Protein AF-A0A2G9PN62-F1 (afdb_monomer_lite)

Radius of gyration: 31.82 Å; chains: 1; bounding box: 99×63×62 Å

Structure (mmCIF, N/CA/C/O backbone):
data_AF-A0A2G9PN62-F1
#
_entry.id   AF-A0A2G9PN62-F1
#
loop_
_atom_site.group_PDB
_atom_site.id
_atom_site.type_symbol
_atom_site.label_atom_id
_atom_site.label_alt_id
_atom_site.label_comp_id
_atom_site.label_asym_id
_atom_site.label_entity_id
_atom_site.label_seq_id
_atom_site.pdbx_PDB_ins_code
_atom_site.Cartn_x
_atom_site.Cartn_y
_atom_site.Cartn_z
_atom_site.occupancy
_atom_site.B_iso_or_equiv
_atom_site.auth_seq_id
_atom_site.auth_comp_id
_atom_site.auth_asym_id
_atom_site.auth_atom_id
_atom_site.pdbx_PDB_model_num
ATOM 1 N N . MET A 1 1 ? -19.407 22.569 36.561 1.00 44.38 1 MET A N 1
ATOM 2 C CA . MET A 1 1 ? -20.788 22.547 36.041 1.00 44.38 1 MET A CA 1
ATOM 3 C C . MET A 1 1 ? -20.825 23.359 34.758 1.00 44.38 1 MET A C 1
ATOM 5 O O . MET A 1 1 ? -20.883 24.566 34.874 1.00 44.38 1 MET A O 1
ATOM 9 N N . TYR A 1 2 ? -20.682 22.695 33.607 1.00 38.75 2 TYR A N 1
ATOM 10 C CA . TYR A 1 2 ? -21.089 23.075 32.236 1.00 38.75 2 TYR A CA 1
ATOM 11 C C . TYR A 1 2 ? -20.890 21.770 31.423 1.00 38.75 2 TYR A C 1
ATOM 13 O O . TYR A 1 2 ? -19.760 21.292 31.357 1.00 38.75 2 TYR A O 1
ATOM 21 N N . ALA A 1 3 ? -21.958 20.968 31.276 1.00 41.69 3 ALA A N 1
ATOM 22 C CA . ALA A 1 3 ? -22.727 20.756 30.032 1.00 41.69 3 ALA A CA 1
ATOM 23 C C . ALA A 1 3 ? -21.859 20.067 28.954 1.00 41.69 3 ALA A C 1
ATOM 25 O O . ALA A 1 3 ? -21.012 20.715 28.354 1.00 41.69 3 ALA A O 1
ATOM 26 N N . GLU A 1 4 ? -21.798 18.730 28.878 1.00 49.34 4 GLU A N 1
ATOM 27 C CA . GLU A 1 4 ? -22.772 17.831 28.214 1.00 49.34 4 GLU A CA 1
ATOM 28 C C . GLU A 1 4 ? -23.298 18.386 26.882 1.00 49.34 4 GLU A C 1
ATOM 30 O O . GLU A 1 4 ? -24.322 19.055 26.848 1.00 49.34 4 GLU A O 1
ATOM 35 N N . GLU A 1 5 ? -22.606 18.063 25.787 1.00 53.72 5 GLU A N 1
ATOM 36 C CA . GLU A 1 5 ? -23.203 17.989 24.451 1.00 53.72 5 GLU A CA 1
ATOM 37 C C . GLU A 1 5 ? -22.633 16.765 23.724 1.00 53.72 5 GLU A C 1
ATOM 39 O O . GLU A 1 5 ? -21.500 16.742 23.239 1.00 53.72 5 GLU A O 1
ATOM 44 N N . GLU A 1 6 ? -23.440 15.706 23.717 1.00 52.03 6 GLU A N 1
ATOM 45 C CA . GLU A 1 6 ? -23.301 14.558 22.836 1.00 52.03 6 GLU A CA 1
ATOM 46 C C . GLU A 1 6 ? -23.738 14.954 21.420 1.00 52.03 6 GLU A C 1
ATOM 48 O O . GLU A 1 6 ? -24.874 15.370 21.207 1.00 52.03 6 GLU A O 1
ATOM 53 N N . ALA A 1 7 ? -22.880 14.741 20.423 1.00 49.06 7 ALA A N 1
ATOM 54 C CA . ALA A 1 7 ? -23.297 14.689 19.025 1.00 49.06 7 ALA A CA 1
ATOM 55 C C . ALA A 1 7 ? -22.873 13.341 18.435 1.00 49.06 7 ALA A C 1
ATOM 57 O O . ALA A 1 7 ? -21.783 13.172 17.888 1.00 49.06 7 ALA A O 1
ATOM 58 N N . ARG A 1 8 ? -23.759 12.351 18.584 1.00 42.72 8 ARG A N 1
ATOM 59 C CA . ARG A 1 8 ? -23.702 11.067 17.880 1.00 42.72 8 ARG A CA 1
ATOM 60 C C . ARG A 1 8 ? -24.052 11.288 16.407 1.00 42.72 8 ARG A C 1
ATOM 62 O O . ARG A 1 8 ? -25.223 11.390 16.057 1.00 42.72 8 ARG A O 1
ATOM 69 N N . ALA A 1 9 ? -23.048 11.317 15.537 1.00 42.69 9 ALA A N 1
ATOM 70 C CA . ALA A 1 9 ? -23.251 11.183 14.098 1.00 42.69 9 ALA A CA 1
ATOM 71 C C . ALA A 1 9 ? -23.328 9.690 13.737 1.00 42.69 9 ALA A C 1
ATOM 73 O O . ALA A 1 9 ? -22.316 9.023 13.531 1.00 42.69 9 ALA A O 1
ATOM 74 N N . VAL A 1 10 ? -24.548 9.155 13.697 1.00 43.94 10 VAL A N 1
ATOM 75 C CA . VAL A 1 10 ? -24.845 7.839 13.118 1.00 43.94 10 VAL A CA 1
ATOM 76 C C . VAL A 1 10 ? -24.900 8.010 11.598 1.00 43.94 10 VAL A C 1
ATOM 78 O O . VAL A 1 10 ? -25.903 8.457 11.050 1.00 43.94 10 VAL A O 1
ATOM 81 N N . LEU A 1 11 ? -23.804 7.687 10.913 1.00 49.50 11 LEU A N 1
ATOM 82 C CA . LEU A 1 11 ? -23.768 7.569 9.454 1.00 49.50 11 LEU A CA 1
ATOM 83 C C . LEU A 1 11 ? -24.235 6.162 9.061 1.00 49.50 11 LEU A C 1
ATOM 85 O O . LEU A 1 11 ? -23.457 5.211 9.036 1.00 49.50 11 LEU A O 1
ATOM 89 N N . LEU A 1 12 ? -25.532 6.035 8.778 1.00 43.78 12 LEU A N 1
ATOM 90 C CA . LEU A 1 12 ? -26.097 4.900 8.050 1.00 43.78 12 LEU A CA 1
ATOM 91 C C . LEU A 1 12 ? -25.776 5.079 6.562 1.00 43.78 12 LEU A C 1
ATOM 93 O O . LEU A 1 12 ? -26.448 5.833 5.863 1.00 43.78 12 LEU A O 1
ATOM 97 N N . PHE A 1 13 ? -24.750 4.387 6.070 1.00 45.25 13 PHE A N 1
ATOM 98 C CA . PHE A 1 13 ? -24.581 4.171 4.635 1.00 45.25 13 PHE A CA 1
ATOM 99 C C . PHE A 1 13 ? -25.466 2.994 4.211 1.00 45.25 13 PHE A C 1
ATOM 101 O O . PHE A 1 13 ? -25.084 1.835 4.346 1.00 45.25 13 PHE A O 1
ATOM 108 N N . ASN A 1 14 ? -26.662 3.308 3.712 1.00 42.69 14 ASN A N 1
ATOM 109 C CA . ASN A 1 14 ? -27.434 2.403 2.865 1.00 42.69 14 ASN A CA 1
ATOM 110 C C . ASN A 1 14 ? -26.798 2.431 1.471 1.00 42.69 14 ASN A C 1
ATOM 112 O O . ASN A 1 14 ? -27.015 3.379 0.720 1.00 42.69 14 ASN A O 1
ATOM 116 N N . ILE A 1 15 ? -26.004 1.415 1.137 1.00 48.31 15 ILE A N 1
ATOM 117 C CA . ILE A 1 15 ? -25.631 1.138 -0.253 1.00 48.31 15 ILE A CA 1
ATOM 118 C C . ILE A 1 15 ? -26.582 0.044 -0.718 1.00 48.31 15 ILE A C 1
ATOM 120 O O . ILE A 1 15 ? -26.385 -1.133 -0.432 1.00 48.31 15 ILE A O 1
ATOM 124 N N . ASN A 1 16 ? -27.660 0.473 -1.362 1.00 52.53 16 ASN A N 1
ATOM 125 C CA . ASN A 1 16 ? -28.571 -0.387 -2.091 1.00 52.53 16 ASN A CA 1
ATOM 126 C C . ASN A 1 16 ? -28.517 0.070 -3.546 1.00 52.53 16 ASN A C 1
ATOM 128 O O . ASN A 1 16 ? -29.249 0.978 -3.914 1.00 52.53 16 ASN A O 1
ATOM 132 N N . ASP A 1 17 ? -27.629 -0.532 -4.332 1.00 44.34 17 ASP A N 1
ATOM 133 C CA . AS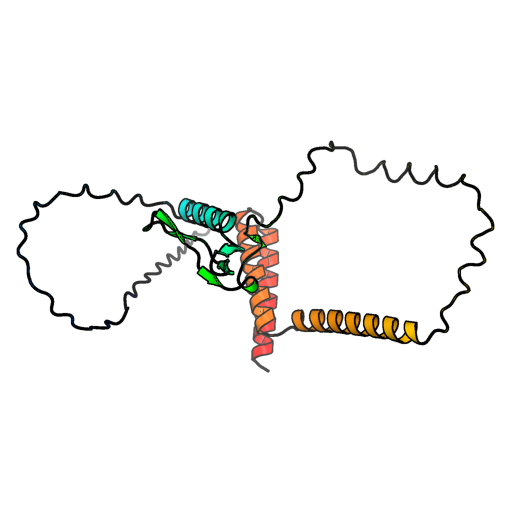P A 1 17 ? -27.623 -0.398 -5.788 1.00 44.34 17 ASP A CA 1
ATOM 134 C C . ASP A 1 17 ? -27.414 -1.784 -6.407 1.00 44.34 17 ASP A C 1
ATOM 136 O O . ASP A 1 17 ? -26.347 -2.152 -6.890 1.00 44.34 17 ASP A O 1
ATOM 140 N N . ASN A 1 18 ? -28.495 -2.565 -6.364 1.00 50.72 18 ASN A N 1
ATOM 141 C CA . ASN A 1 18 ? -28.762 -3.616 -7.336 1.00 50.72 18 ASN A CA 1
ATOM 142 C C . ASN A 1 18 ? -29.153 -2.934 -8.655 1.00 50.72 18 ASN A C 1
ATOM 144 O O . ASN A 1 18 ? -30.297 -2.521 -8.834 1.00 50.72 18 ASN A O 1
ATOM 148 N N . SER A 1 19 ? -28.212 -2.812 -9.586 1.00 48.94 19 SER A N 1
ATOM 149 C CA . SER A 1 19 ? -28.532 -2.602 -11.001 1.00 48.94 19 SER A CA 1
ATOM 150 C C . SER A 1 19 ? -27.484 -3.288 -11.875 1.00 48.94 19 SER A C 1
ATOM 152 O O . SER A 1 19 ? -26.519 -2.691 -12.339 1.00 48.94 19 SER A O 1
ATOM 154 N N . SER A 1 20 ? -27.674 -4.593 -12.075 1.00 44.56 20 SER A N 1
ATOM 155 C CA . SER A 1 20 ? -27.060 -5.313 -13.189 1.00 44.56 20 SER A CA 1
ATOM 156 C C . SER A 1 20 ? -28.074 -5.311 -14.340 1.00 44.56 20 SER A C 1
ATOM 158 O O . SER A 1 20 ? -29.217 -5.715 -14.111 1.00 44.56 20 SER A O 1
ATOM 160 N N . PRO A 1 21 ? -27.726 -4.787 -15.528 1.00 56.72 21 PRO A N 1
ATOM 161 C CA . PRO A 1 21 ? -28.632 -4.772 -16.664 1.00 56.72 21 PRO A CA 1
ATOM 162 C C . PRO A 1 21 ? -28.778 -6.177 -17.254 1.00 56.72 21 PRO A C 1
ATOM 164 O O . PRO A 1 21 ? -27.807 -6.911 -17.423 1.00 56.72 21 PRO A O 1
ATOM 167 N N . GLU A 1 22 ? -30.030 -6.513 -17.540 1.00 52.16 22 GLU A N 1
ATOM 168 C CA . GLU A 1 22 ? -30.481 -7.711 -18.231 1.00 52.16 22 GLU A CA 1
ATOM 169 C C . GLU A 1 22 ? -29.870 -7.791 -19.637 1.00 52.16 22 GLU A C 1
ATOM 171 O O . GLU A 1 22 ? -30.134 -6.925 -20.468 1.00 52.16 22 GLU A O 1
ATOM 176 N N . ASP A 1 23 ? -29.137 -8.868 -19.924 1.00 48.97 23 ASP A N 1
ATOM 177 C CA . ASP A 1 23 ? -29.005 -9.383 -21.287 1.00 48.97 23 ASP A CA 1
ATOM 178 C C . ASP A 1 23 ? -29.891 -10.626 -21.402 1.00 48.97 23 ASP A C 1
ATOM 180 O O . ASP A 1 23 ? -29.704 -11.647 -20.735 1.00 48.97 23 ASP A O 1
ATOM 184 N N . THR A 1 24 ? -30.926 -10.475 -22.222 1.00 51.53 24 THR A N 1
ATOM 185 C CA . THR A 1 24 ? -31.937 -11.476 -22.542 1.00 51.53 24 THR A CA 1
ATOM 186 C C . THR A 1 24 ? -31.581 -12.121 -23.870 1.00 51.53 24 THR A C 1
ATOM 188 O O . THR A 1 24 ? -31.817 -11.524 -24.909 1.00 51.53 24 THR A O 1
ATOM 191 N N . ASP A 1 25 ? -31.111 -13.369 -23.845 1.00 54.09 25 ASP A N 1
ATOM 192 C CA . ASP A 1 25 ? -31.045 -14.217 -25.039 1.00 54.09 25 ASP A CA 1
ATOM 193 C C . ASP A 1 25 ? -31.679 -15.589 -24.767 1.00 54.09 25 ASP A C 1
ATOM 195 O O . ASP A 1 25 ? -31.064 -16.560 -24.337 1.00 54.09 25 ASP A O 1
ATOM 199 N N . ASN A 1 26 ? -32.993 -15.599 -24.978 1.00 54.25 26 ASN A N 1
ATOM 200 C CA . ASN A 1 26 ? -33.774 -16.591 -25.713 1.00 54.25 26 ASN A CA 1
ATOM 201 C C . ASN A 1 26 ? -33.108 -17.963 -25.999 1.00 54.25 26 ASN A C 1
ATOM 203 O O . ASN A 1 26 ? -32.352 -18.118 -26.957 1.00 54.25 26 ASN A O 1
ATOM 207 N N . ALA A 1 27 ? -33.519 -19.000 -25.262 1.00 43.78 27 ALA A N 1
ATOM 208 C CA . ALA A 1 27 ? -33.372 -20.392 -25.686 1.00 43.78 27 ALA A CA 1
ATOM 209 C C . ALA A 1 27 ? -34.629 -21.199 -25.325 1.00 43.78 27 ALA A C 1
ATOM 211 O O . ALA A 1 27 ? -34.844 -21.616 -24.189 1.00 43.78 27 ALA A O 1
ATOM 212 N N . THR A 1 28 ? -35.471 -21.409 -26.335 1.00 53.59 28 THR A N 1
ATOM 213 C CA . THR A 1 28 ? -36.518 -22.434 -26.393 1.00 53.59 28 THR A CA 1
ATOM 214 C C . THR A 1 28 ? -35.941 -23.820 -26.092 1.00 53.59 28 THR A C 1
ATOM 216 O O . THR A 1 28 ? -35.087 -24.299 -26.835 1.00 53.59 28 THR A O 1
ATOM 219 N N . GLY A 1 29 ? -36.448 -24.477 -25.047 1.00 41.75 29 GLY A N 1
ATOM 220 C CA . GLY A 1 29 ? -36.138 -25.864 -24.702 1.00 41.75 29 GLY A CA 1
ATOM 221 C C . GLY A 1 29 ? -37.325 -26.525 -24.001 1.00 41.75 29 GLY A C 1
ATOM 222 O O . GLY A 1 29 ? -37.913 -25.953 -23.090 1.00 41.75 29 GLY A O 1
ATOM 223 N N . GLU A 1 30 ? -37.704 -27.697 -24.500 1.00 44.50 30 GLU A N 1
ATOM 224 C CA . GLU A 1 30 ? -38.886 -28.499 -24.176 1.00 44.50 30 GLU A CA 1
ATOM 225 C C . GLU A 1 30 ? -39.208 -28.666 -22.681 1.00 44.50 30 GLU A C 1
ATOM 227 O O . GLU A 1 30 ? -38.369 -29.039 -21.863 1.00 44.50 30 GLU A O 1
ATOM 232 N N . ALA A 1 31 ? -40.490 -28.491 -22.347 1.00 42.69 31 ALA A N 1
ATOM 233 C CA . ALA A 1 31 ? -41.051 -28.836 -21.049 1.00 42.69 31 ALA A CA 1
ATOM 234 C C . ALA A 1 31 ? -41.217 -30.361 -20.924 1.00 42.69 31 ALA A C 1
ATOM 236 O O . ALA A 1 31 ? -42.202 -30.934 -21.393 1.00 42.69 31 ALA A O 1
ATOM 237 N N . ILE A 1 32 ? -40.270 -31.021 -20.256 1.00 50.16 32 ILE A N 1
ATOM 238 C CA . ILE A 1 32 ? -40.443 -32.390 -19.757 1.00 50.16 32 ILE A CA 1
ATOM 239 C C . ILE A 1 32 ? -41.026 -32.289 -18.345 1.00 50.16 32 ILE A C 1
ATOM 241 O O . ILE A 1 32 ? -40.338 -31.929 -17.392 1.00 50.16 32 ILE A O 1
ATOM 245 N N . ALA A 1 33 ? -42.319 -32.592 -18.218 1.00 48.69 33 ALA A N 1
ATOM 246 C CA . ALA A 1 33 ? -43.030 -32.671 -16.946 1.00 48.69 33 ALA A CA 1
ATOM 247 C C . ALA A 1 33 ? -42.564 -33.903 -16.146 1.00 48.69 33 ALA A C 1
ATOM 249 O O . ALA A 1 33 ? -43.168 -34.974 -16.204 1.00 48.69 33 ALA A O 1
ATOM 250 N N . GLY A 1 34 ? -41.458 -33.754 -15.420 1.00 45.12 34 GLY A N 1
ATOM 251 C CA . GLY A 1 34 ? -41.018 -34.691 -14.393 1.00 45.12 34 GLY A CA 1
ATOM 252 C C . GLY A 1 34 ? -41.538 -34.251 -13.027 1.00 45.12 34 GLY A C 1
ATOM 253 O O . GLY A 1 34 ? -41.103 -33.231 -12.502 1.00 45.12 34 GLY A O 1
ATOM 254 N N . ASN A 1 35 ? -42.460 -35.023 -12.447 1.00 60.78 35 ASN A N 1
ATOM 255 C CA . ASN A 1 35 ? -42.835 -34.918 -11.036 1.00 60.78 35 ASN A CA 1
ATOM 256 C C . ASN A 1 35 ? -41.632 -35.320 -10.169 1.00 60.78 35 ASN A C 1
ATOM 258 O O . ASN A 1 35 ? -41.484 -36.486 -9.798 1.00 60.78 35 ASN A O 1
ATOM 262 N N . THR A 1 36 ? -40.767 -34.362 -9.852 1.00 54.53 36 THR A N 1
ATOM 263 C CA . THR A 1 36 ? -39.739 -34.536 -8.827 1.00 54.53 36 THR A CA 1
ATOM 264 C C . THR A 1 36 ? -40.385 -34.256 -7.468 1.00 54.53 36 THR A C 1
ATOM 266 O O . THR A 1 36 ? -40.943 -33.171 -7.286 1.00 54.53 36 THR A O 1
ATOM 269 N N . PRO A 1 37 ? -40.373 -35.202 -6.511 1.00 58.72 37 PRO A N 1
ATOM 270 C CA . PRO A 1 37 ? -40.855 -34.929 -5.164 1.00 58.72 37 PRO A CA 1
ATOM 271 C C . PRO A 1 37 ? -40.032 -33.784 -4.570 1.00 58.72 37 PRO A C 1
ATOM 273 O O . PRO A 1 37 ? -38.804 -33.792 -4.662 1.00 58.72 37 PRO A O 1
ATOM 276 N N . ALA A 1 38 ? -40.720 -32.797 -3.995 1.00 51.28 38 ALA A N 1
AT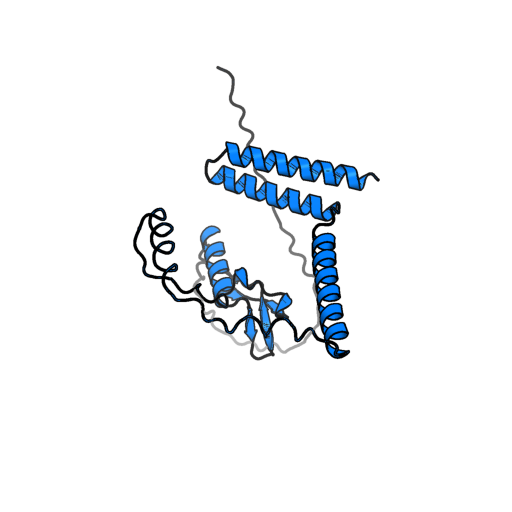OM 277 C CA . ALA A 1 38 ? -40.111 -31.698 -3.263 1.00 51.28 38 ALA A CA 1
ATOM 278 C C . ALA A 1 38 ? -39.308 -32.280 -2.093 1.00 51.28 38 ALA A C 1
ATOM 280 O O . ALA A 1 38 ? -39.857 -32.627 -1.050 1.00 51.28 38 ALA A O 1
ATOM 281 N N . VAL A 1 39 ? -38.006 -32.461 -2.306 1.00 64.25 39 VAL A N 1
ATOM 282 C CA . VAL A 1 39 ? -37.056 -32.705 -1.230 1.00 64.25 39 VAL A CA 1
ATOM 283 C C . VAL A 1 39 ? -36.937 -31.370 -0.516 1.00 64.25 39 VAL A C 1
ATOM 285 O O . VAL A 1 39 ? -36.348 -30.433 -1.048 1.00 64.25 39 VAL A O 1
ATOM 288 N N . GLU A 1 40 ? -37.579 -31.268 0.644 1.00 58.72 40 GLU A N 1
ATOM 289 C CA . GLU A 1 40 ? -37.414 -30.158 1.576 1.00 58.72 40 GLU A CA 1
ATOM 290 C C . GLU A 1 40 ? -35.937 -30.113 1.983 1.00 58.72 40 GLU A C 1
ATOM 292 O O . GLU A 1 40 ? -35.488 -30.846 2.865 1.00 58.72 40 GLU A O 1
ATOM 297 N N . THR A 1 41 ? -35.145 -29.310 1.273 1.00 61.62 41 THR A N 1
ATOM 298 C CA . THR A 1 41 ? -33.777 -29.004 1.671 1.00 61.62 41 THR A CA 1
ATOM 299 C C . THR A 1 41 ? -33.856 -28.266 3.006 1.00 61.62 41 THR A C 1
ATOM 301 O O . THR A 1 41 ? -34.552 -27.249 3.088 1.00 61.62 41 THR A O 1
ATOM 304 N N . PRO A 1 42 ? -33.202 -28.768 4.068 1.00 60.25 42 PRO A N 1
ATOM 305 C CA . PRO A 1 42 ? -33.178 -28.081 5.349 1.00 60.25 42 PRO A CA 1
ATOM 306 C C . PRO A 1 42 ? -32.621 -26.680 5.114 1.00 60.25 42 PRO A C 1
ATOM 308 O O . PRO A 1 42 ? -31.565 -26.533 4.503 1.00 60.25 42 PRO A O 1
ATOM 311 N N . ALA A 1 43 ? -33.376 -25.667 5.540 1.00 60.09 43 ALA A N 1
ATOM 312 C CA . ALA A 1 43 ? -32.977 -24.275 5.432 1.00 60.09 43 ALA A CA 1
ATOM 313 C C . ALA A 1 43 ? -31.593 -24.119 6.073 1.00 60.09 43 ALA A C 1
ATOM 315 O O . ALA A 1 43 ? -31.464 -24.246 7.291 1.00 60.09 43 ALA A O 1
ATOM 316 N N . GLU A 1 44 ? -30.565 -23.915 5.244 1.00 64.12 44 GLU A N 1
ATOM 317 C CA . GLU A 1 44 ? -29.216 -23.625 5.710 1.00 64.12 44 GLU A CA 1
ATOM 318 C C . GLU A 1 44 ? -29.293 -22.384 6.593 1.00 64.12 44 GLU A C 1
ATOM 320 O O . GLU A 1 44 ? -29.652 -21.286 6.160 1.00 64.12 44 GLU A O 1
ATOM 325 N N . GLU A 1 45 ? -29.020 -22.588 7.877 1.00 63.97 45 GLU A N 1
ATOM 326 C CA . GLU A 1 45 ? -28.880 -21.525 8.848 1.00 63.97 45 GLU A CA 1
ATOM 327 C C . GLU A 1 45 ? -27.693 -20.666 8.403 1.00 63.97 45 GLU A C 1
ATOM 329 O O . GLU A 1 45 ? -26.537 -21.060 8.543 1.00 63.97 45 GLU A O 1
ATOM 334 N N . ILE A 1 46 ? -27.985 -19.511 7.798 1.00 63.47 46 ILE A N 1
ATOM 335 C CA . ILE A 1 46 ? -26.972 -18.545 7.370 1.00 63.47 46 ILE A CA 1
ATOM 336 C C . ILE A 1 46 ? -26.274 -18.045 8.634 1.00 63.47 46 ILE A C 1
ATOM 338 O O . ILE A 1 46 ? -26.754 -17.132 9.317 1.00 63.47 46 ILE A O 1
ATOM 342 N N . VAL A 1 47 ? -25.144 -18.666 8.964 1.00 73.94 47 VAL A N 1
ATOM 343 C CA . VAL A 1 47 ? -24.291 -18.252 10.073 1.00 73.94 47 VAL A CA 1
ATOM 344 C C . VAL A 1 47 ? -23.774 -16.859 9.738 1.00 73.94 47 VAL A C 1
ATOM 346 O O . VAL A 1 47 ? -22.887 -16.675 8.908 1.00 73.94 47 VAL A O 1
ATOM 349 N N . LYS A 1 48 ? -24.355 -15.841 10.375 1.00 85.06 48 LYS A N 1
ATOM 350 C CA . LYS A 1 48 ? -23.863 -14.468 10.272 1.00 85.06 48 LYS A CA 1
ATOM 351 C C . LYS A 1 48 ? -22.520 -14.378 10.988 1.00 85.06 48 LYS A C 1
ATOM 353 O O . LYS A 1 48 ? -22.479 -14.244 12.210 1.00 85.06 48 LYS A O 1
ATOM 358 N N . LEU A 1 49 ? -21.428 -14.438 10.231 1.00 89.12 49 LEU A N 1
ATOM 359 C CA . LEU A 1 49 ? -20.101 -14.141 10.762 1.00 89.12 49 LEU A CA 1
ATOM 360 C C . LEU A 1 49 ? -20.029 -12.682 11.217 1.00 89.12 49 LEU A C 1
ATOM 362 O O . LEU A 1 49 ? -20.560 -11.775 10.567 1.00 89.12 49 LEU A O 1
ATOM 366 N N . SER A 1 50 ? -19.341 -12.444 12.335 1.00 93.81 50 SER A N 1
ATOM 367 C CA . SER A 1 50 ? -19.055 -11.081 12.762 1.00 93.81 50 SER A CA 1
ATOM 368 C C . SER A 1 50 ? -18.094 -10.410 11.776 1.00 93.81 50 SER A C 1
ATOM 370 O O . SER A 1 50 ? -17.290 -11.060 11.105 1.00 93.81 50 SER A O 1
ATOM 372 N N . ARG A 1 51 ? -18.130 -9.075 11.710 1.00 91.06 51 ARG A N 1
ATOM 373 C CA . ARG A 1 51 ? -17.216 -8.309 10.849 1.00 91.06 51 ARG A CA 1
ATOM 374 C C . ARG A 1 51 ? -15.741 -8.554 11.198 1.00 91.06 51 ARG A C 1
ATOM 376 O O . ARG A 1 51 ? -14.900 -8.521 10.306 1.00 91.06 51 ARG A O 1
ATOM 383 N N . ALA A 1 52 ? -15.438 -8.789 12.475 1.00 92.06 52 ALA A N 1
ATOM 384 C CA . ALA A 1 52 ? -14.083 -9.084 12.933 1.00 92.06 52 ALA A CA 1
ATOM 385 C C . ALA A 1 52 ? -13.616 -10.468 12.458 1.00 92.06 52 ALA A C 1
ATOM 387 O O . ALA A 1 52 ? -12.490 -10.601 11.984 1.00 92.06 52 ALA A O 1
ATOM 388 N N . ASP A 1 53 ? -14.497 -11.470 12.509 1.00 94.94 53 ASP A N 1
ATOM 389 C CA . ASP A 1 53 ? -14.185 -12.821 12.029 1.00 94.94 53 ASP A CA 1
ATOM 390 C C . ASP A 1 53 ? -14.008 -12.841 10.511 1.00 94.94 53 ASP A C 1
ATOM 392 O O . ASP A 1 53 ? -13.069 -13.455 10.010 1.00 94.94 53 ASP A O 1
ATOM 396 N N . LEU A 1 54 ? -14.852 -12.108 9.776 1.00 93.94 54 LEU A N 1
ATOM 397 C CA . LEU A 1 54 ? -14.733 -11.987 8.323 1.00 93.94 54 LEU A CA 1
ATOM 398 C C . LEU A 1 54 ? -13.409 -11.327 7.907 1.00 93.94 54 LEU A C 1
ATOM 400 O O . LEU A 1 54 ? -12.765 -11.769 6.954 1.00 93.94 54 LEU A O 1
ATOM 404 N N . ALA A 1 55 ? -12.990 -10.285 8.633 1.00 92.38 55 ALA A N 1
ATOM 405 C CA . ALA A 1 55 ? -11.707 -9.629 8.402 1.00 92.38 55 ALA A CA 1
ATOM 406 C C . ALA A 1 55 ? -10.540 -10.592 8.661 1.00 92.38 55 ALA A C 1
ATOM 408 O O . ALA A 1 55 ? -9.673 -10.742 7.804 1.00 92.38 55 ALA A O 1
ATOM 409 N N . ARG A 1 56 ? -10.574 -11.311 9.789 1.00 95.19 56 ARG A N 1
ATOM 410 C CA . ARG A 1 56 ? -9.548 -12.297 10.144 1.00 95.19 56 ARG A CA 1
ATOM 411 C C . ARG A 1 56 ? -9.454 -13.437 9.124 1.00 95.19 56 ARG A C 1
ATOM 413 O O . ARG A 1 56 ? -8.355 -13.786 8.713 1.00 95.19 56 ARG A O 1
ATOM 420 N N . LEU A 1 57 ? -10.583 -13.992 8.683 1.00 96.19 57 LEU A N 1
ATOM 421 C CA . LEU A 1 57 ? -10.599 -15.039 7.655 1.00 96.19 57 LEU A CA 1
ATOM 422 C C . LEU A 1 57 ? -10.086 -14.526 6.308 1.00 96.19 57 LEU A C 1
ATOM 424 O O . LEU A 1 57 ? -9.406 -15.253 5.589 1.00 96.19 57 LEU A O 1
ATOM 428 N N . SER A 1 58 ? -10.384 -13.272 5.968 1.00 95.75 58 SER A N 1
ATOM 429 C CA . SER A 1 58 ? -9.857 -12.654 4.750 1.00 95.75 58 SER A CA 1
ATOM 430 C C . SER A 1 58 ? -8.344 -12.452 4.822 1.00 95.75 58 SER A C 1
ATOM 432 O O . SER A 1 58 ? -7.660 -12.692 3.829 1.00 95.75 58 SER A O 1
ATOM 434 N N . ASP A 1 59 ? -7.810 -12.075 5.986 1.00 94.50 59 ASP A N 1
ATOM 435 C CA . ASP A 1 59 ? -6.363 -12.010 6.212 1.00 94.50 59 ASP A CA 1
ATOM 436 C C . ASP A 1 59 ? -5.709 -13.392 6.103 1.00 94.50 59 ASP A C 1
ATOM 438 O O . ASP A 1 59 ? -4.681 -13.518 5.440 1.00 94.50 59 ASP A O 1
ATOM 442 N N . ASP A 1 60 ? -6.329 -14.439 6.657 1.00 95.31 60 ASP A N 1
ATOM 443 C CA . ASP A 1 60 ? -5.850 -15.820 6.511 1.00 95.31 60 ASP A CA 1
ATOM 444 C C . ASP A 1 60 ? -5.865 -16.275 5.036 1.00 95.31 60 ASP A C 1
ATOM 446 O O . ASP A 1 60 ? -4.926 -16.934 4.577 1.00 95.31 60 ASP A O 1
ATOM 450 N N . CYS A 1 61 ? -6.893 -15.896 4.264 1.00 96.06 61 CYS A N 1
ATOM 451 C CA . CYS A 1 61 ? -6.948 -16.160 2.823 1.00 96.06 61 CYS A CA 1
ATOM 452 C C . CYS A 1 61 ? -5.809 -15.464 2.070 1.00 96.06 61 CYS A C 1
ATOM 454 O O . CYS A 1 61 ? -5.151 -16.103 1.248 1.00 96.06 61 CYS A O 1
ATOM 456 N N . ALA A 1 62 ? -5.565 -14.180 2.348 1.00 95.00 62 ALA A N 1
ATOM 457 C CA . ALA A 1 62 ? -4.459 -13.440 1.749 1.00 95.00 62 ALA A CA 1
ATOM 458 C C . ALA A 1 62 ? -3.112 -14.070 2.117 1.00 95.00 62 ALA A C 1
ATOM 460 O O . ALA A 1 62 ? -2.314 -14.389 1.242 1.00 95.00 62 ALA A O 1
ATOM 461 N N . LEU A 1 63 ? -2.892 -14.383 3.390 1.00 94.12 63 LEU A N 1
ATOM 462 C CA . LEU A 1 63 ? -1.641 -14.993 3.825 1.00 94.12 63 LEU A CA 1
ATOM 463 C C . LEU A 1 63 ? -1.353 -16.310 3.102 1.00 94.12 63 LEU A C 1
ATOM 465 O O . LEU A 1 63 ? -0.214 -16.589 2.725 1.00 94.12 63 LEU A O 1
ATOM 469 N N . ARG A 1 64 ? -2.391 -17.109 2.864 1.00 94.50 64 ARG A N 1
ATOM 470 C CA . ARG A 1 64 ? -2.241 -18.430 2.261 1.00 94.50 64 ARG A CA 1
ATOM 471 C C . ARG A 1 64 ? -2.123 -18.413 0.740 1.00 94.50 64 ARG A C 1
ATOM 473 O O . ARG A 1 64 ? -1.341 -19.196 0.215 1.00 94.50 64 ARG A O 1
ATOM 480 N N . PHE A 1 65 ? -2.898 -17.573 0.059 1.00 95.62 65 PHE A N 1
ATOM 481 C CA . PHE A 1 65 ? -3.078 -17.657 -1.394 1.00 95.62 65 PHE A CA 1
ATOM 482 C C . PHE A 1 65 ? -2.565 -16.435 -2.165 1.00 95.62 65 PHE A C 1
ATOM 484 O O . PHE A 1 65 ? -2.429 -16.517 -3.384 1.00 95.62 65 PHE A O 1
ATOM 491 N N . GLU A 1 66 ? -2.291 -15.305 -1.507 1.00 95.25 66 GLU A N 1
ATOM 492 C CA . GLU A 1 66 ? -1.748 -14.118 -2.177 1.00 95.25 66 GLU A CA 1
ATOM 493 C C . GLU A 1 66 ? -0.373 -14.437 -2.777 1.00 95.25 66 GLU A C 1
ATOM 495 O O . GLU A 1 66 ? 0.441 -15.130 -2.162 1.00 95.25 66 GLU A O 1
ATOM 500 N N . CYS A 1 67 ? -0.107 -13.926 -3.979 1.00 95.69 67 CYS A N 1
ATOM 501 C CA . CYS A 1 67 ? 1.113 -14.168 -4.751 1.00 95.69 67 CYS A CA 1
ATOM 502 C C . CYS A 1 67 ? 1.350 -15.639 -5.148 1.00 95.69 67 CYS A C 1
ATOM 504 O O . CYS A 1 67 ? 2.435 -15.967 -5.633 1.00 95.69 67 CYS A O 1
ATOM 506 N N . GLU A 1 68 ? 0.389 -16.548 -4.965 1.00 95.06 68 GLU A N 1
ATOM 507 C CA . GLU A 1 68 ? 0.556 -17.940 -5.386 1.00 95.06 68 GLU A CA 1
ATOM 508 C C . GLU A 1 68 ? 0.406 -18.057 -6.910 1.00 95.06 68 GLU A C 1
ATOM 510 O O . GLU A 1 68 ? -0.547 -17.540 -7.504 1.00 95.06 68 GLU A O 1
ATOM 515 N N . LYS A 1 69 ? 1.346 -18.752 -7.557 1.00 96.25 69 LYS A N 1
ATOM 516 C CA . LYS A 1 69 ? 1.298 -18.998 -9.000 1.00 96.25 69 LYS A CA 1
ATOM 517 C C . LYS A 1 69 ? 0.318 -20.130 -9.315 1.00 96.25 69 LYS A C 1
ATOM 519 O O . LYS A 1 69 ? 0.417 -21.214 -8.749 1.00 96.25 69 LYS A O 1
ATOM 524 N N . ARG A 1 70 ? -0.594 -19.888 -10.251 1.00 95.75 70 ARG A N 1
ATOM 525 C CA . ARG A 1 70 ? -1.572 -20.854 -10.767 1.00 95.75 70 ARG A CA 1
ATOM 526 C C . ARG A 1 70 ? -1.008 -21.663 -11.939 1.00 95.75 70 ARG A C 1
ATOM 528 O O . ARG A 1 70 ? -0.008 -21.287 -12.555 1.00 95.75 70 ARG A O 1
ATOM 535 N N . ASP A 1 71 ? -1.709 -22.739 -12.293 1.00 96.31 71 ASP A N 1
ATOM 536 C CA . ASP A 1 71 ? -1.364 -23.619 -13.422 1.00 96.31 71 ASP A CA 1
ATOM 537 C C . ASP A 1 71 ? -1.415 -22.905 -14.783 1.00 96.31 71 ASP A C 1
ATOM 539 O O . ASP A 1 71 ? -0.681 -23.252 -15.705 1.00 96.31 71 ASP A O 1
ATOM 543 N N . ASP A 1 72 ? -2.250 -21.869 -14.898 1.00 95.69 72 ASP A N 1
ATOM 544 C CA . ASP A 1 72 ? -2.357 -20.999 -16.078 1.00 95.69 72 ASP A CA 1
ATOM 545 C C . ASP A 1 72 ? -1.192 -19.994 -16.202 1.00 95.69 72 ASP A C 1
ATOM 547 O O . ASP A 1 72 ? -1.107 -19.251 -17.180 1.00 95.69 72 ASP A O 1
ATOM 551 N N . GLY A 1 73 ? -0.268 -19.985 -15.238 1.00 95.25 73 GLY A N 1
ATOM 552 C CA . GLY A 1 73 ? 0.896 -19.107 -15.211 1.00 95.25 73 GLY A CA 1
ATOM 553 C C . GLY A 1 73 ? 0.637 -17.716 -14.629 1.00 95.25 73 GLY A C 1
ATOM 554 O O . GLY A 1 73 ? 1.603 -16.961 -14.488 1.00 95.25 73 GLY A O 1
ATOM 555 N N . LEU A 1 74 ? -0.608 -17.392 -14.263 1.00 96.69 74 LEU A N 1
ATOM 556 C CA . LEU A 1 74 ? -0.973 -16.152 -13.575 1.00 96.69 74 LEU A CA 1
ATOM 557 C C . LEU A 1 74 ? -0.779 -16.281 -12.060 1.00 96.69 74 LEU A C 1
ATOM 559 O O . LEU A 1 74 ? -0.669 -17.379 -11.513 1.00 96.69 74 LEU A O 1
ATOM 563 N N . TYR A 1 75 ? -0.751 -15.146 -11.372 1.00 95.94 75 TYR A N 1
ATOM 564 C CA . TYR A 1 75 ? -0.630 -15.071 -9.921 1.00 95.94 75 TYR A CA 1
ATOM 565 C C . TYR A 1 75 ? -1.965 -14.698 -9.282 1.00 95.94 75 TYR A C 1
ATOM 567 O O . TYR A 1 75 ? -2.742 -13.921 -9.843 1.00 95.94 75 TYR A O 1
ATOM 575 N N . ARG A 1 76 ? -2.242 -15.271 -8.110 1.00 96.75 76 ARG A N 1
ATOM 576 C CA . ARG A 1 76 ? -3.384 -14.884 -7.279 1.00 96.75 76 ARG A CA 1
ATOM 577 C C . ARG A 1 76 ? -3.090 -13.568 -6.564 1.00 96.75 76 ARG A C 1
ATOM 579 O O . ARG A 1 76 ? -2.037 -13.437 -5.948 1.00 96.75 76 ARG A O 1
ATOM 586 N N . PHE A 1 77 ? -4.029 -12.629 -6.601 1.00 96.38 77 PHE A N 1
ATOM 587 C CA . PHE A 1 77 ? -3.923 -11.370 -5.862 1.00 96.38 77 PHE A CA 1
ATOM 588 C C . PHE A 1 77 ? -5.278 -10.909 -5.319 1.00 96.38 77 PHE A C 1
ATOM 590 O O . PHE A 1 77 ? -6.335 -11.354 -5.785 1.00 96.38 77 PHE A O 1
ATOM 597 N N . GLY A 1 78 ? -5.247 -10.019 -4.327 1.00 95.06 78 GLY A N 1
ATOM 598 C CA . GLY A 1 78 ? -6.437 -9.472 -3.682 1.00 95.06 78 GLY A CA 1
ATOM 599 C C . GLY A 1 78 ? -7.326 -10.552 -3.069 1.00 95.06 78 GLY A C 1
ATOM 600 O O . GLY A 1 78 ? -8.546 -10.487 -3.218 1.00 95.06 78 GLY A O 1
ATOM 601 N N . CYS A 1 79 ? -6.735 -11.568 -2.441 1.00 96.62 79 CYS A N 1
ATOM 602 C CA . CYS A 1 79 ? -7.475 -12.678 -1.853 1.00 96.62 79 CYS A CA 1
ATOM 603 C C . CYS A 1 79 ? -8.311 -12.241 -0.633 1.00 96.62 79 CYS A C 1
ATOM 605 O O . CYS A 1 79 ? -7.831 -11.517 0.241 1.00 96.62 79 CYS A O 1
ATOM 607 N N . TYR A 1 80 ? -9.556 -12.714 -0.551 1.00 96.62 80 TYR A N 1
ATOM 608 C CA . TYR A 1 80 ? -10.484 -12.458 0.558 1.00 96.62 80 TYR A CA 1
ATOM 609 C C . TYR A 1 80 ? -11.378 -13.673 0.838 1.00 96.62 80 TYR A C 1
ATOM 611 O O . TYR A 1 80 ? -11.501 -14.573 0.003 1.00 96.62 80 TYR A O 1
ATOM 619 N N . TYR A 1 81 ? -12.001 -13.710 2.019 1.00 97.12 81 TYR A N 1
ATOM 620 C CA . TYR A 1 81 ? -12.963 -14.753 2.371 1.00 97.12 81 TYR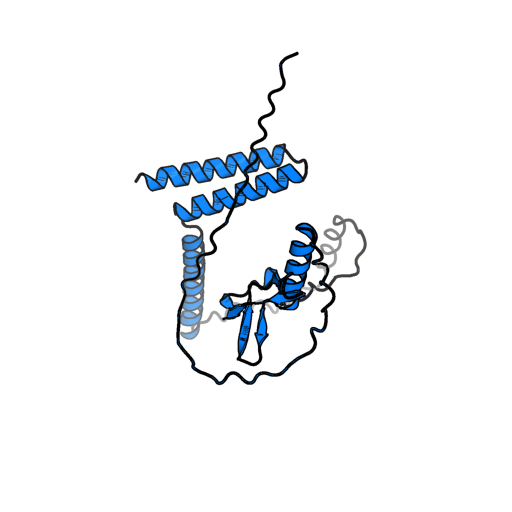 A CA 1
ATOM 621 C C . TYR A 1 81 ? -14.373 -14.337 1.948 1.00 97.12 81 TYR A C 1
ATOM 623 O O . TYR A 1 81 ? -14.879 -13.299 2.376 1.00 97.12 81 TYR A O 1
ATOM 631 N N . ASP A 1 82 ? -15.003 -15.155 1.115 1.00 96.25 82 ASP A N 1
ATOM 632 C CA . ASP A 1 82 ? -16.396 -15.008 0.711 1.00 96.25 82 ASP A CA 1
ATOM 633 C C . ASP A 1 82 ? -17.266 -15.873 1.632 1.00 96.25 82 ASP A C 1
ATOM 635 O O . ASP A 1 82 ? -17.207 -17.103 1.586 1.00 96.25 82 ASP A O 1
ATOM 639 N N . ALA A 1 83 ? -18.053 -15.220 2.490 1.00 92.94 83 ALA A N 1
ATOM 640 C CA . ALA A 1 83 ? -18.916 -15.893 3.456 1.00 92.94 83 ALA A CA 1
ATOM 641 C C . ALA A 1 83 ? -20.107 -16.609 2.807 1.00 92.94 83 ALA A C 1
ATOM 643 O O . ALA A 1 83 ? -20.586 -17.587 3.373 1.00 92.94 83 ALA A O 1
ATOM 644 N N . GLU A 1 84 ? -20.566 -16.157 1.637 1.00 89.81 84 GLU A N 1
ATOM 645 C CA . GLU A 1 84 ? -21.675 -16.798 0.923 1.00 89.81 84 GLU A CA 1
ATOM 646 C C . GLU A 1 84 ? -21.205 -18.096 0.266 1.00 89.81 84 GLU A C 1
ATOM 648 O O . GLU A 1 84 ? -21.886 -19.116 0.329 1.00 89.81 84 GLU A O 1
A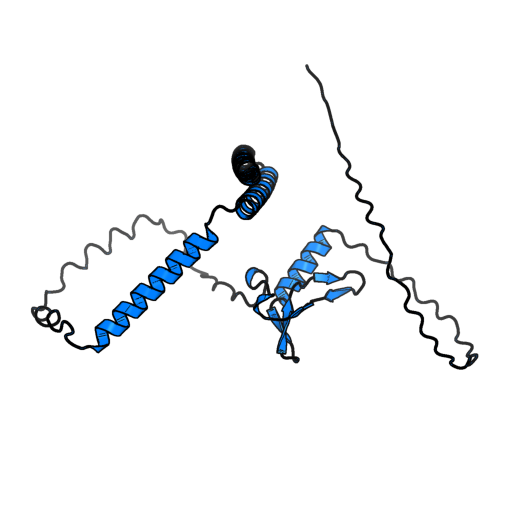TOM 653 N N . ALA A 1 85 ? -20.002 -18.078 -0.315 1.00 92.44 85 ALA A N 1
ATOM 654 C CA . ALA A 1 85 ? -19.379 -19.268 -0.894 1.00 92.44 85 ALA A CA 1
ATOM 655 C C . ALA A 1 85 ? -18.661 -20.156 0.140 1.00 92.44 85 ALA A C 1
ATOM 657 O O . ALA A 1 85 ? -18.217 -21.254 -0.199 1.00 92.44 85 ALA A O 1
ATOM 658 N N . GLY A 1 86 ? -18.491 -19.673 1.375 1.00 93.44 86 GLY A N 1
ATOM 659 C CA . GLY A 1 86 ? -17.784 -20.371 2.447 1.00 93.44 86 GLY A CA 1
ATOM 660 C C . GLY A 1 86 ? -16.294 -20.611 2.169 1.00 93.44 86 GLY A C 1
ATOM 661 O O . GLY A 1 86 ? -15.731 -21.587 2.671 1.00 93.44 86 GLY A O 1
ATOM 662 N N . GLY A 1 87 ? -15.633 -19.764 1.371 1.00 95.44 87 GLY A N 1
ATOM 663 C CA . GLY A 1 87 ? -14.274 -20.037 0.892 1.00 95.44 87 GLY A CA 1
ATOM 664 C C . GLY A 1 87 ? -13.472 -18.815 0.449 1.00 95.44 87 GLY A C 1
ATOM 665 O O . GLY A 1 87 ? -13.992 -17.714 0.296 1.00 95.44 87 GLY A O 1
ATOM 666 N N . CYS A 1 88 ? -12.169 -19.017 0.230 1.00 97.38 88 CYS A N 1
ATOM 667 C CA . CYS A 1 88 ? -11.281 -17.961 -0.251 1.00 97.38 88 CYS A CA 1
ATOM 668 C C . CYS A 1 88 ? -11.474 -17.719 -1.752 1.00 97.38 88 CYS A C 1
ATOM 670 O O . CYS A 1 88 ? -11.325 -18.640 -2.563 1.00 97.38 88 CYS A O 1
ATOM 672 N N . ARG A 1 89 ? -11.721 -16.465 -2.129 1.00 97.69 89 ARG A N 1
ATOM 673 C CA . ARG A 1 89 ? -11.707 -16.002 -3.519 1.00 97.69 89 ARG A CA 1
ATOM 674 C C . ARG A 1 89 ? -10.512 -15.089 -3.750 1.00 97.69 89 ARG A C 1
ATOM 676 O O . ARG A 1 89 ? -10.147 -14.306 -2.883 1.00 97.69 89 ARG A O 1
ATOM 683 N N . CYS A 1 90 ? -9.914 -15.196 -4.930 1.00 97.19 90 CYS A N 1
ATOM 684 C CA . CYS A 1 90 ? -8.778 -14.383 -5.353 1.00 97.19 90 CYS A CA 1
ATOM 685 C C . CYS A 1 90 ? -8.968 -13.965 -6.809 1.00 97.19 90 CYS A C 1
ATOM 687 O O . CYS A 1 90 ? -9.552 -14.715 -7.600 1.00 97.19 90 CYS A O 1
ATOM 689 N N . PHE A 1 91 ? -8.415 -12.816 -7.174 1.00 97.19 91 PHE A N 1
ATOM 690 C CA . PHE A 1 91 ? -8.271 -12.412 -8.567 1.00 97.19 91 PHE A CA 1
ATOM 691 C C . PHE A 1 91 ? -7.032 -13.078 -9.182 1.00 97.19 91 PHE A C 1
ATOM 693 O O . PHE A 1 91 ? -6.183 -13.603 -8.461 1.00 97.19 91 PHE A O 1
ATOM 700 N N . ALA A 1 92 ? -6.948 -13.104 -10.512 1.00 97.31 92 ALA A N 1
ATOM 701 C CA . ALA A 1 92 ? -5.813 -13.660 -11.248 1.00 97.31 92 ALA A CA 1
ATOM 702 C C . ALA A 1 92 ? -5.176 -12.570 -12.114 1.00 97.31 92 ALA A C 1
ATOM 704 O O . ALA A 1 92 ? -5.885 -11.885 -12.853 1.00 97.31 92 ALA A O 1
ATOM 705 N N . GLY A 1 93 ? -3.862 -12.391 -11.999 1.00 95.56 93 GLY A N 1
ATOM 706 C CA . GLY A 1 93 ? -3.138 -11.289 -12.633 1.00 95.56 93 GLY A CA 1
ATOM 707 C C . GLY A 1 93 ? -1.636 -11.520 -12.705 1.00 95.56 93 GLY A C 1
ATOM 708 O O . GLY A 1 93 ? -1.163 -12.661 -12.699 1.00 95.56 93 GLY A O 1
ATOM 709 N N . SER A 1 94 ? -0.885 -10.430 -12.823 1.00 95.88 94 SER A N 1
ATOM 710 C CA . SER A 1 94 ? 0.573 -10.474 -12.889 1.00 95.88 94 SER A CA 1
ATOM 711 C C . SER A 1 94 ? 1.193 -10.462 -11.486 1.00 95.88 94 SER A C 1
ATOM 713 O O . SER A 1 94 ? 0.533 -10.145 -10.499 1.00 95.88 94 SER A O 1
ATOM 715 N N . LEU A 1 95 ? 2.487 -10.788 -11.381 1.00 91.94 95 LEU A N 1
ATOM 716 C CA . LEU A 1 95 ? 3.211 -10.720 -10.104 1.00 91.94 95 LEU A CA 1
ATOM 717 C C . LEU A 1 95 ? 3.260 -9.288 -9.533 1.00 91.94 95 LEU A C 1
ATOM 719 O O . LEU A 1 95 ? 3.375 -9.119 -8.325 1.00 91.94 95 LEU A O 1
ATOM 723 N N . GLU A 1 96 ? 3.165 -8.266 -10.388 1.00 93.00 96 GLU A N 1
ATOM 724 C CA . GLU A 1 96 ? 3.217 -6.852 -9.990 1.00 93.00 96 GLU A CA 1
ATOM 725 C C . GLU A 1 96 ? 1.962 -6.407 -9.227 1.00 93.00 96 GLU A C 1
ATOM 727 O O . GLU A 1 96 ? 2.031 -5.484 -8.418 1.00 93.00 96 GLU A O 1
ATOM 732 N N . ASP A 1 97 ? 0.837 -7.090 -9.450 1.00 91.00 97 ASP A N 1
ATOM 733 C CA . ASP A 1 97 ? -0.443 -6.813 -8.790 1.00 91.00 97 ASP A CA 1
ATOM 734 C C . ASP A 1 97 ? -0.516 -7.407 -7.375 1.00 91.00 97 ASP A C 1
ATOM 736 O O . ASP A 1 97 ? -1.434 -7.105 -6.610 1.00 91.00 97 ASP A O 1
ATOM 740 N N . CYS A 1 98 ? 0.433 -8.277 -7.026 1.00 91.50 98 CYS A N 1
ATOM 741 C CA . CYS A 1 98 ? 0.376 -9.057 -5.805 1.00 91.50 98 CYS A CA 1
ATOM 742 C C . CYS A 1 98 ? 0.997 -8.313 -4.613 1.00 91.50 98 CYS A C 1
ATOM 744 O O . CYS A 1 98 ? 2.102 -7.767 -4.695 1.00 91.50 98 CYS A O 1
ATOM 746 N N . ASP A 1 99 ? 0.328 -8.355 -3.459 1.00 88.12 99 ASP A N 1
ATOM 747 C CA . ASP A 1 99 ? 0.868 -7.780 -2.227 1.00 88.12 99 ASP A CA 1
ATOM 748 C C . ASP A 1 99 ? 1.778 -8.785 -1.503 1.00 88.12 99 ASP A C 1
ATOM 750 O O . ASP A 1 99 ? 1.369 -9.497 -0.580 1.00 88.12 99 ASP A O 1
ATOM 754 N N . ILE A 1 100 ? 3.056 -8.812 -1.897 1.00 88.44 100 ILE A N 1
ATOM 755 C CA . ILE A 1 100 ? 4.078 -9.688 -1.294 1.00 88.44 100 ILE A CA 1
ATOM 756 C C . ILE A 1 100 ? 4.128 -9.523 0.230 1.00 88.44 100 ILE A C 1
ATOM 758 O O . ILE A 1 1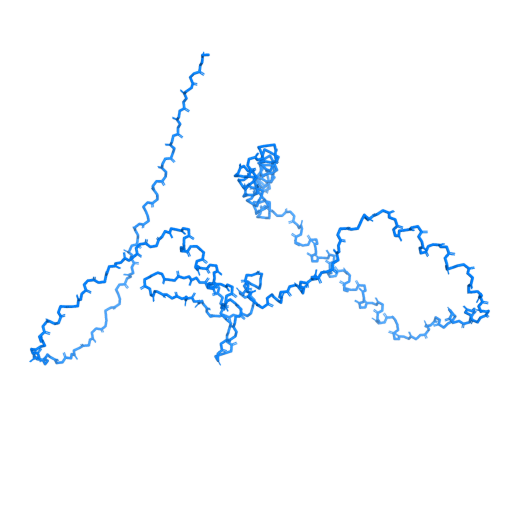00 ? 4.390 -10.494 0.943 1.00 88.44 100 ILE A O 1
ATOM 762 N N . SER A 1 101 ? 3.831 -8.324 0.748 1.00 85.06 101 SER A N 1
ATOM 763 C CA . SER A 1 101 ? 3.887 -8.048 2.186 1.00 85.06 101 SER A CA 1
ATOM 764 C C . SER A 1 101 ? 2.848 -8.827 2.994 1.00 85.06 101 SER A C 1
ATOM 766 O O . SER A 1 101 ? 3.074 -9.072 4.183 1.00 85.06 101 SER A O 1
ATOM 768 N N . ARG A 1 102 ? 1.758 -9.242 2.341 1.00 81.62 102 ARG A N 1
ATOM 769 C CA . ARG A 1 102 ? 0.656 -10.009 2.928 1.00 81.62 102 ARG A CA 1
ATOM 770 C C . ARG A 1 102 ? 0.695 -11.491 2.577 1.00 81.62 102 ARG A C 1
ATOM 772 O O . ARG A 1 102 ? -0.081 -12.234 3.157 1.00 81.62 102 ARG A O 1
ATOM 779 N N . SER A 1 103 ? 1.583 -11.925 1.685 1.00 84.06 103 SER A N 1
ATOM 780 C CA . SER A 1 103 ? 1.703 -13.332 1.288 1.00 84.06 103 SER A CA 1
ATOM 781 C C . SER A 1 103 ? 2.612 -14.151 2.209 1.00 84.06 103 SER A C 1
ATOM 783 O O . SER A 1 103 ? 3.587 -13.643 2.768 1.00 84.06 103 SER A O 1
ATOM 785 N N . SER A 1 104 ? 2.359 -15.457 2.273 1.00 72.06 104 SER A N 1
ATOM 786 C CA . SER A 1 104 ? 3.244 -16.456 2.894 1.00 72.06 104 SER A CA 1
ATOM 787 C C . SER A 1 104 ? 4.584 -16.647 2.176 1.00 72.06 104 SER A C 1
ATOM 789 O O . SER A 1 104 ? 5.483 -17.270 2.735 1.00 72.06 104 SER A O 1
ATOM 791 N N . LEU A 1 105 ? 4.760 -16.084 0.972 1.00 71.31 105 LEU A N 1
ATOM 792 C CA . LEU A 1 105 ? 6.065 -16.034 0.301 1.00 71.31 105 LEU A CA 1
ATOM 793 C C . LEU A 1 105 ? 7.052 -15.101 1.003 1.00 71.31 105 LEU A C 1
ATOM 795 O O . LEU A 1 105 ? 8.246 -15.136 0.703 1.00 71.31 105 LEU A O 1
ATOM 799 N N . LYS A 1 106 ? 6.582 -14.280 1.949 1.00 62.62 106 LYS A N 1
ATOM 800 C CA . LYS A 1 106 ? 7.468 -13.691 2.940 1.00 62.62 106 LYS A CA 1
ATOM 801 C C . LYS A 1 106 ? 8.026 -14.843 3.769 1.00 62.62 106 LYS A C 1
ATOM 803 O O . LYS A 1 106 ? 7.370 -15.301 4.702 1.00 62.62 106 LYS A O 1
ATOM 808 N N . GLU A 1 107 ? 9.220 -15.313 3.395 1.00 51.09 107 GLU A N 1
ATOM 809 C CA . GLU A 1 107 ? 9.991 -16.249 4.209 1.00 51.09 107 GLU A CA 1
ATOM 810 C C . GLU A 1 107 ? 9.880 -15.780 5.663 1.00 51.09 107 GLU A C 1
ATOM 812 O O . GLU A 1 107 ? 10.104 -14.586 5.923 1.00 51.09 107 GLU A O 1
ATOM 817 N N . PRO A 1 108 ? 9.457 -16.648 6.604 1.00 48.31 108 PRO A N 1
ATOM 818 C CA . PRO A 1 108 ? 9.470 -16.272 8.001 1.00 48.31 108 PRO A CA 1
ATOM 819 C C . PRO A 1 108 ? 10.905 -15.852 8.272 1.00 48.31 108 PRO A C 1
ATOM 821 O O . PRO A 1 108 ? 11.818 -16.658 8.096 1.00 48.31 108 PRO A O 1
ATOM 824 N N . ALA A 1 109 ? 11.101 -14.566 8.589 1.00 49.56 109 ALA A N 1
ATOM 825 C CA . ALA A 1 109 ? 12.389 -14.055 9.019 1.00 49.56 109 ALA A CA 1
ATOM 826 C C . ALA A 1 109 ? 12.870 -15.056 10.055 1.00 49.56 109 ALA A C 1
ATOM 828 O O . ALA A 1 109 ? 12.170 -15.229 11.056 1.00 49.56 109 ALA A O 1
ATOM 829 N N . ALA A 1 110 ? 13.929 -15.801 9.711 1.00 48.69 110 ALA A N 1
ATOM 830 C CA . ALA A 1 110 ? 14.392 -16.934 10.486 1.00 48.69 110 ALA A CA 1
ATOM 831 C C . ALA A 1 110 ? 14.342 -16.504 11.943 1.00 48.69 110 ALA A C 1
ATOM 833 O O . ALA A 1 110 ? 14.973 -15.515 12.319 1.00 48.69 110 ALA A O 1
ATOM 834 N N . THR A 1 111 ? 13.468 -17.143 12.713 1.00 45.03 111 THR A N 1
ATOM 835 C CA . THR A 1 111 ? 13.371 -16.900 14.137 1.00 45.03 111 THR A CA 1
ATOM 836 C C . THR A 1 111 ? 14.756 -17.199 14.678 1.00 45.03 111 THR A C 1
ATOM 838 O O . THR A 1 111 ? 15.143 -18.362 14.776 1.00 45.03 111 THR A O 1
ATOM 841 N N . GLU A 1 112 ? 15.524 -16.146 14.962 1.00 52.41 112 GLU A N 1
ATOM 842 C CA . GLU A 1 112 ? 16.701 -16.201 15.818 1.00 52.41 112 GLU A CA 1
ATOM 843 C C . GLU A 1 112 ? 16.201 -16.544 17.226 1.00 52.41 112 GLU A C 1
ATOM 845 O O . GLU A 1 112 ? 16.132 -15.716 18.134 1.00 52.41 112 GLU A O 1
ATOM 850 N N . GLU A 1 113 ? 15.762 -17.790 17.395 1.00 48.16 113 GLU A N 1
ATOM 851 C CA . GLU A 1 113 ? 15.615 -18.407 18.696 1.00 48.16 113 GLU A CA 1
ATOM 852 C C . GLU A 1 113 ? 17.018 -18.577 19.264 1.00 48.16 113 GLU A C 1
ATOM 854 O O . GLU A 1 113 ? 17.748 -19.513 18.943 1.00 48.16 113 GLU A O 1
ATOM 859 N N . GLY A 1 114 ? 17.391 -17.631 20.118 1.00 49.31 114 GLY A N 1
ATOM 860 C CA . GLY A 1 114 ? 18.503 -17.792 21.035 1.00 49.31 114 GLY A CA 1
ATOM 861 C C . GLY A 1 114 ? 19.544 -16.696 20.934 1.00 49.31 114 GLY A C 1
ATOM 862 O O . GLY A 1 114 ? 20.649 -16.936 20.466 1.00 49.31 114 GLY A O 1
ATOM 863 N N . ASN A 1 115 ? 19.281 -15.551 21.563 1.00 43.22 115 ASN A N 1
ATOM 864 C CA . ASN A 1 115 ? 20.225 -15.172 22.603 1.00 43.22 115 ASN A CA 1
ATOM 865 C C . ASN A 1 115 ? 19.589 -14.338 23.705 1.00 43.22 115 ASN A C 1
ATOM 867 O O . ASN A 1 115 ? 18.769 -13.451 23.484 1.00 43.22 115 ASN A O 1
ATOM 871 N N . ALA A 1 116 ? 19.985 -14.701 24.914 1.00 45.00 116 ALA A N 1
ATOM 872 C CA . ALA A 1 116 ? 19.538 -14.149 26.163 1.00 45.00 116 ALA A CA 1
ATOM 873 C C . ALA A 1 116 ? 19.733 -12.630 26.234 1.00 45.00 116 ALA A C 1
ATOM 875 O O . ALA A 1 116 ? 20.681 -12.064 25.697 1.00 45.00 116 ALA A O 1
ATOM 876 N N . SER A 1 117 ? 18.844 -12.013 27.009 1.00 50.81 117 SER A N 1
ATOM 877 C CA . SER A 1 117 ? 19.056 -10.766 27.737 1.00 50.81 117 SER A CA 1
ATOM 878 C C . SER A 1 117 ? 20.503 -10.645 28.244 1.00 50.81 117 SER A C 1
ATOM 880 O O . SER A 1 117 ? 20.837 -11.127 29.327 1.00 50.81 117 SER A O 1
ATOM 882 N N . GLY A 1 118 ? 21.349 -9.975 27.469 1.00 46.22 118 GLY A N 1
ATOM 883 C CA . GLY A 1 118 ? 22.703 -9.584 27.831 1.00 46.22 118 GLY A CA 1
ATOM 884 C C . GLY A 1 118 ? 22.895 -8.120 27.464 1.00 46.22 118 GLY A C 1
ATOM 885 O O . GLY A 1 118 ? 22.787 -7.752 26.299 1.00 46.22 118 GLY A O 1
ATOM 886 N N . ASN A 1 119 ? 23.120 -7.288 28.478 1.00 45.06 119 ASN A N 1
ATOM 887 C CA . ASN A 1 119 ? 23.394 -5.855 28.383 1.00 45.06 119 ASN A CA 1
ATOM 888 C C . ASN A 1 119 ? 24.291 -5.492 27.183 1.00 45.06 119 ASN A C 1
ATOM 890 O O . ASN A 1 119 ? 25.460 -5.871 27.124 1.00 45.06 119 ASN A O 1
ATOM 894 N N . VAL A 1 120 ? 23.765 -4.669 26.273 1.00 50.72 120 VAL A N 1
ATOM 895 C CA . VAL A 1 120 ? 24.454 -4.130 25.083 1.00 50.72 120 VAL A CA 1
ATOM 896 C C . VAL A 1 120 ? 25.378 -2.959 25.463 1.00 50.72 120 VAL A C 1
ATOM 898 O O . VAL A 1 120 ? 25.383 -1.911 24.826 1.00 50.72 120 VAL A O 1
ATOM 901 N N . THR A 1 121 ? 26.164 -3.103 26.532 1.00 49.94 121 THR A N 1
ATOM 902 C CA . THR A 1 121 ? 27.137 -2.070 26.939 1.00 49.94 121 THR A CA 1
ATOM 903 C C . THR A 1 121 ? 28.549 -2.579 27.221 1.00 49.94 121 THR A C 1
ATOM 905 O O . THR A 1 121 ? 29.451 -1.752 27.245 1.00 49.94 121 THR A O 1
ATOM 908 N N . ASP A 1 122 ? 28.796 -3.894 27.308 1.00 43.84 122 ASP A N 1
ATOM 909 C CA . ASP A 1 122 ? 30.138 -4.410 27.657 1.00 43.84 122 ASP A CA 1
ATOM 910 C C . ASP A 1 122 ? 30.937 -5.042 26.498 1.00 43.84 122 ASP A C 1
ATOM 912 O O . ASP A 1 122 ? 32.132 -5.295 26.638 1.00 43.84 122 ASP A O 1
ATOM 916 N N . ILE A 1 123 ? 30.353 -5.240 25.309 1.00 49.84 123 ILE A N 1
ATOM 917 C CA . ILE A 1 123 ? 31.046 -5.931 24.192 1.00 49.84 123 ILE A CA 1
ATOM 918 C C . ILE A 1 123 ? 31.854 -4.969 23.292 1.00 49.84 123 ILE A C 1
ATOM 920 O O . ILE A 1 123 ? 32.660 -5.402 22.473 1.00 49.84 123 ILE A O 1
ATOM 924 N N . VAL A 1 124 ? 31.739 -3.650 23.481 1.00 48.88 124 VAL A N 1
ATOM 925 C CA . VAL A 1 124 ? 32.568 -2.670 22.740 1.00 48.88 124 VAL A CA 1
ATOM 926 C C . VAL A 1 124 ? 33.948 -2.464 23.401 1.00 48.88 124 VAL A C 1
ATOM 928 O O . VAL A 1 124 ? 34.864 -1.938 22.772 1.00 48.88 124 VAL A O 1
ATOM 931 N N . GLY A 1 125 ? 34.146 -2.941 24.638 1.00 41.94 125 GLY A N 1
ATOM 932 C CA . GLY A 1 125 ? 35.406 -2.784 25.379 1.00 41.94 125 GLY A CA 1
ATOM 933 C C . GLY A 1 125 ? 36.452 -3.885 25.159 1.00 41.94 125 GLY A C 1
ATOM 934 O O . GLY A 1 125 ? 37.642 -3.614 25.285 1.00 41.94 125 GLY A O 1
ATOM 935 N N . ALA A 1 126 ? 36.047 -5.109 24.805 1.00 47.44 126 ALA A N 1
ATOM 936 C CA . ALA A 1 126 ? 36.962 -6.260 24.774 1.00 47.44 126 ALA A CA 1
ATOM 937 C C . ALA A 1 126 ? 37.552 -6.580 23.386 1.00 47.44 126 ALA A C 1
ATOM 939 O O . ALA A 1 126 ? 38.575 -7.248 23.303 1.00 47.44 126 ALA A O 1
ATOM 940 N N . VAL A 1 127 ? 36.981 -6.062 22.291 1.00 47.72 127 VAL A N 1
ATOM 941 C CA . VAL A 1 127 ? 37.520 -6.289 20.929 1.00 47.72 127 VAL A CA 1
ATOM 942 C C . VAL A 1 127 ? 38.575 -5.239 20.533 1.00 47.72 127 VAL A C 1
ATOM 944 O O . VAL A 1 127 ? 39.254 -5.385 19.523 1.00 47.72 127 VAL A O 1
ATOM 947 N N . SER A 1 128 ? 38.780 -4.201 21.353 1.00 47.69 128 SER A N 1
ATOM 948 C CA . SER A 1 128 ? 39.766 -3.141 21.074 1.00 47.69 128 SER A CA 1
ATOM 949 C C . SER A 1 128 ? 41.144 -3.364 21.715 1.00 47.69 128 SER A C 1
ATOM 951 O O . SER A 1 128 ? 42.027 -2.542 21.501 1.00 47.69 128 SER A O 1
ATOM 953 N N . ALA A 1 129 ? 41.354 -4.447 22.476 1.00 49.84 129 ALA A N 1
ATOM 954 C CA . ALA A 1 129 ? 42.617 -4.690 23.191 1.00 49.84 129 ALA A CA 1
ATOM 955 C C . ALA A 1 129 ? 43.419 -5.916 22.704 1.00 49.84 129 ALA A C 1
ATOM 957 O O . ALA A 1 129 ? 44.601 -6.013 23.009 1.00 49.84 129 ALA A O 1
ATOM 958 N N . GLU A 1 130 ? 42.834 -6.822 21.911 1.00 48.00 130 GLU A N 1
ATOM 959 C CA . GLU A 1 130 ? 43.550 -7.998 21.369 1.00 48.00 130 GLU A CA 1
ATOM 960 C C . GLU A 1 130 ? 43.930 -7.874 19.883 1.00 48.00 130 GLU A C 1
ATOM 962 O O . GLU A 1 130 ? 44.497 -8.797 19.301 1.00 48.00 130 GLU A O 1
ATOM 967 N N . LEU A 1 131 ? 43.690 -6.717 19.259 1.00 46.19 131 LEU A N 1
ATOM 968 C CA . LEU A 1 131 ? 44.102 -6.444 17.878 1.00 46.19 131 LEU A CA 1
ATOM 969 C C . LEU A 1 131 ? 45.280 -5.457 17.788 1.00 46.19 131 LEU A C 1
ATOM 971 O O . LEU A 1 131 ? 45.381 -4.709 16.821 1.00 46.19 131 LEU A O 1
ATOM 975 N N . GLU A 1 132 ? 46.176 -5.452 18.781 1.00 54.69 132 GLU A N 1
ATOM 976 C CA . GLU A 1 132 ? 47.427 -4.672 18.740 1.00 54.69 132 GLU A CA 1
ATOM 977 C C . GLU A 1 132 ? 48.718 -5.508 18.813 1.00 54.69 132 GLU A C 1
ATOM 979 O O . GLU A 1 132 ? 49.807 -4.944 18.867 1.00 54.69 132 GLU A O 1
ATOM 984 N N . GLU A 1 133 ? 48.654 -6.841 18.693 1.00 53.09 133 GLU A N 1
ATOM 985 C CA . GLU A 1 133 ? 49.872 -7.672 18.676 1.00 53.09 133 GLU A CA 1
ATOM 986 C C . GLU A 1 133 ? 49.897 -8.721 17.556 1.00 53.09 133 GLU A C 1
ATOM 988 O O . GLU A 1 133 ? 50.231 -9.888 17.733 1.00 53.09 133 GLU A O 1
ATOM 993 N N . ALA A 1 134 ? 49.603 -8.278 16.335 1.00 45.47 134 ALA A N 1
ATOM 994 C CA . ALA A 1 134 ? 49.974 -9.009 15.127 1.00 45.47 134 ALA A CA 1
ATOM 995 C C . ALA A 1 134 ? 50.695 -8.080 14.146 1.00 45.47 134 ALA A C 1
ATOM 997 O O . ALA A 1 134 ? 50.182 -7.682 13.106 1.00 45.47 134 ALA A O 1
ATOM 998 N N . ARG A 1 135 ? 51.940 -7.759 14.513 1.00 47.72 135 ARG A N 1
ATOM 999 C CA . ARG A 1 135 ? 53.104 -7.904 13.630 1.00 47.72 135 ARG A CA 1
ATOM 1000 C C . ARG A 1 135 ? 52.854 -7.457 12.187 1.00 47.72 135 ARG A C 1
ATOM 1002 O O . ARG A 1 135 ? 52.566 -8.272 11.317 1.00 47.72 135 ARG A O 1
ATOM 1009 N N . ALA A 1 136 ? 53.052 -6.166 11.937 1.00 54.50 136 ALA A N 1
ATOM 1010 C CA . ALA A 1 136 ? 53.135 -5.594 10.599 1.00 54.50 136 ALA A CA 1
ATOM 1011 C C . ALA A 1 136 ? 54.020 -6.456 9.677 1.00 54.50 136 ALA A C 1
ATOM 1013 O O . ALA A 1 136 ? 55.230 -6.549 9.911 1.00 54.50 136 ALA A O 1
ATOM 1014 N N . PRO A 1 137 ? 53.479 -7.055 8.601 1.00 50.75 137 PRO A N 1
ATOM 1015 C CA . PRO A 1 137 ? 54.313 -7.616 7.569 1.00 50.75 137 PRO A CA 1
ATOM 1016 C C . PRO A 1 137 ? 54.494 -6.531 6.499 1.00 50.75 137 PRO A C 1
ATOM 1018 O O . PRO A 1 137 ? 53.554 -6.021 5.887 1.00 50.75 137 PRO A O 1
ATOM 1021 N N . SER A 1 138 ? 55.749 -6.159 6.289 1.00 58.00 138 SER A N 1
ATOM 1022 C CA . SER A 1 138 ? 56.280 -5.139 5.379 1.00 58.00 138 SER A CA 1
ATOM 1023 C C . SER A 1 138 ? 56.012 -5.396 3.878 1.00 58.00 138 SER A C 1
ATOM 1025 O O . SER A 1 138 ? 56.754 -4.908 3.026 1.00 58.00 138 SER A O 1
ATOM 1027 N N . TYR A 1 139 ? 54.945 -6.119 3.512 1.00 52.06 139 TYR A N 1
ATOM 1028 C CA . TYR A 1 139 ? 54.646 -6.511 2.127 1.00 52.06 139 TYR A CA 1
ATOM 1029 C C . TYR A 1 139 ? 53.496 -5.737 1.457 1.00 52.06 139 TYR A C 1
ATOM 1031 O O . TYR A 1 139 ? 53.399 -5.739 0.232 1.00 52.06 139 TYR A O 1
ATOM 1039 N N . MET A 1 140 ? 52.681 -4.979 2.197 1.00 43.97 140 MET A N 1
ATOM 1040 C CA . MET A 1 140 ? 51.555 -4.214 1.623 1.00 43.97 140 MET A CA 1
ATOM 1041 C C . MET A 1 140 ? 51.937 -2.829 1.061 1.00 43.97 140 MET A C 1
ATOM 1043 O O . MET A 1 140 ? 51.088 -1.957 0.901 1.00 43.97 140 MET A O 1
ATOM 1047 N N . ARG A 1 141 ? 53.210 -2.599 0.708 1.00 47.69 141 ARG A N 1
ATOM 1048 C CA . ARG A 1 141 ? 53.659 -1.331 0.089 1.00 47.69 141 ARG A CA 1
ATOM 1049 C C . ARG A 1 141 ? 53.860 -1.398 -1.430 1.00 47.69 141 ARG A C 1
ATOM 1051 O O . ARG A 1 141 ? 54.417 -0.467 -2.003 1.00 47.69 141 ARG A O 1
ATOM 1058 N N . ARG A 1 142 ? 53.425 -2.477 -2.097 1.00 49.62 142 ARG A N 1
ATOM 1059 C CA . ARG A 1 142 ? 53.577 -2.640 -3.561 1.00 49.62 142 ARG A CA 1
ATOM 1060 C C . ARG A 1 142 ? 52.299 -2.936 -4.351 1.00 49.62 142 ARG A C 1
ATOM 1062 O O . ARG A 1 142 ? 52.404 -3.152 -5.551 1.00 49.62 142 ARG A O 1
ATOM 1069 N N . VAL A 1 143 ? 51.109 -2.895 -3.747 1.00 49.91 143 VAL A N 1
ATOM 1070 C CA . VAL A 1 143 ? 49.865 -3.245 -4.473 1.00 49.91 143 VAL A CA 1
ATOM 1071 C C . VAL A 1 143 ? 48.965 -2.047 -4.807 1.00 49.91 143 VAL A C 1
ATOM 1073 O O . VAL A 1 143 ? 48.072 -2.169 -5.634 1.00 49.91 143 VAL A O 1
ATOM 1076 N N . THR A 1 144 ? 49.237 -0.849 -4.283 1.00 50.59 144 THR A N 1
ATOM 1077 C CA . THR A 1 144 ? 48.448 0.362 -4.600 1.00 50.59 144 THR A CA 1
ATOM 1078 C C . THR A 1 144 ? 48.911 1.122 -5.848 1.00 50.59 144 THR A C 1
ATOM 1080 O O . THR A 1 144 ? 48.297 2.117 -6.220 1.00 50.59 144 THR A O 1
ATOM 1083 N N . ALA A 1 145 ? 49.950 0.654 -6.548 1.00 49.38 145 ALA A N 1
ATOM 1084 C CA . ALA A 1 145 ? 50.470 1.309 -7.754 1.00 49.38 145 ALA A CA 1
ATOM 1085 C C . ALA A 1 145 ? 50.065 0.629 -9.073 1.00 49.38 145 ALA A C 1
ATOM 1087 O O . ALA A 1 145 ? 50.539 1.037 -10.131 1.00 49.38 145 ALA A O 1
ATOM 1088 N N . MET A 1 146 ? 49.160 -0.355 -9.053 1.00 47.88 146 MET A N 1
ATOM 1089 C CA . MET A 1 146 ? 48.519 -0.836 -10.281 1.00 47.88 146 MET A CA 1
ATOM 1090 C C . MET A 1 146 ? 47.204 -0.082 -10.511 1.00 47.88 146 MET A C 1
ATOM 1092 O O . MET A 1 146 ? 46.143 -0.664 -10.710 1.00 47.88 146 MET A O 1
ATOM 1096 N N . VAL A 1 147 ? 47.283 1.254 -10.488 1.00 54.06 147 VAL A N 1
ATOM 1097 C CA . VAL A 1 147 ? 46.254 2.145 -11.034 1.00 54.06 147 VAL A CA 1
ATOM 1098 C C . VAL A 1 147 ? 46.283 1.979 -12.551 1.00 54.06 147 VAL A C 1
ATOM 1100 O O . VAL A 1 147 ? 46.968 2.687 -13.285 1.00 54.06 147 VAL A O 1
ATOM 1103 N N . ILE A 1 148 ? 45.596 0.935 -13.002 1.00 52.25 148 ILE A N 1
ATOM 1104 C CA . ILE A 1 148 ? 44.522 1.039 -13.980 1.00 52.25 148 ILE A CA 1
ATOM 1105 C C . ILE A 1 148 ? 44.743 2.183 -14.991 1.00 52.25 148 ILE A C 1
ATOM 1107 O O . ILE A 1 148 ? 44.135 3.250 -14.939 1.00 52.25 148 ILE A O 1
ATOM 1111 N N . ARG A 1 149 ? 45.624 1.938 -15.960 1.00 50.53 149 ARG A N 1
ATOM 1112 C CA . ARG A 1 149 ? 45.704 2.682 -17.228 1.00 50.53 149 ARG A CA 1
ATOM 1113 C C . ARG A 1 149 ? 45.141 1.834 -18.371 1.00 50.53 149 ARG A C 1
ATOM 1115 O O . ARG A 1 149 ? 45.734 1.731 -19.435 1.00 50.53 149 ARG A O 1
ATOM 1122 N N . GLY A 1 150 ? 43.999 1.189 -18.138 1.00 59.66 150 GLY A N 1
ATOM 1123 C CA . GLY A 1 150 ? 43.267 0.447 -19.164 1.00 59.66 150 GLY A CA 1
ATOM 1124 C C . GLY A 1 150 ? 41.999 1.199 -19.586 1.00 59.66 150 GLY A C 1
ATOM 1125 O O . GLY A 1 150 ? 41.266 1.661 -18.707 1.00 59.66 150 GLY A O 1
ATOM 1126 N N . PRO A 1 151 ? 41.667 1.297 -20.889 1.00 60.16 151 PRO A N 1
ATOM 1127 C CA . PRO A 1 151 ? 40.425 1.928 -21.357 1.00 60.16 151 PRO A CA 1
ATOM 1128 C C . PRO A 1 151 ? 39.149 1.251 -20.816 1.00 60.16 151 PRO A C 1
ATOM 1130 O O . PRO A 1 151 ? 38.076 1.851 -20.847 1.00 60.16 151 PRO A O 1
ATOM 1133 N N . ALA A 1 152 ? 39.262 0.037 -20.266 1.00 57.97 152 ALA A N 1
ATOM 1134 C CA . ALA A 1 152 ? 38.162 -0.709 -19.661 1.00 57.97 152 ALA A CA 1
ATOM 1135 C C . ALA A 1 152 ? 37.593 -0.054 -18.386 1.00 57.97 152 ALA A C 1
ATOM 1137 O O . ALA A 1 152 ? 36.382 -0.085 -18.175 1.00 57.97 152 ALA A O 1
ATOM 1138 N N . VAL A 1 153 ? 38.411 0.612 -17.563 1.00 59.12 153 VAL A N 1
ATOM 1139 C CA . VAL A 1 153 ? 37.915 1.164 -16.282 1.00 59.12 153 VAL A CA 1
ATOM 1140 C C . VAL A 1 153 ? 37.196 2.499 -16.446 1.00 59.12 153 VAL A C 1
ATOM 1142 O O . VAL A 1 153 ? 36.320 2.830 -15.651 1.00 59.12 153 VAL A O 1
ATOM 1145 N N . LYS A 1 154 ? 37.427 3.205 -17.560 1.00 63.75 154 LYS A N 1
ATOM 1146 C CA . LYS A 1 154 ? 36.592 4.356 -17.933 1.00 63.75 154 LYS A CA 1
ATOM 1147 C C . LYS A 1 154 ? 35.134 3.952 -18.189 1.00 63.75 154 LYS A C 1
ATOM 1149 O O . LYS A 1 154 ? 34.239 4.744 -17.918 1.00 63.75 154 LYS A O 1
ATOM 1154 N N . ARG A 1 155 ? 34.884 2.724 -18.667 1.00 71.00 155 ARG A N 1
ATOM 1155 C CA . ARG A 1 155 ? 33.523 2.228 -18.943 1.00 71.00 155 ARG A CA 1
ATOM 1156 C C . ARG A 1 155 ? 32.789 1.813 -17.669 1.00 71.00 155 ARG A C 1
ATOM 1158 O O . ARG A 1 155 ? 31.632 2.180 -17.501 1.00 71.00 155 ARG A O 1
ATOM 1165 N N . ILE A 1 156 ? 33.473 1.123 -16.752 1.00 79.75 156 ILE A N 1
ATOM 1166 C CA . ILE A 1 156 ? 32.882 0.718 -15.465 1.00 79.75 156 ILE A CA 1
ATOM 1167 C C . ILE A 1 156 ? 32.595 1.951 -14.594 1.00 79.75 156 ILE A C 1
ATOM 1169 O O . ILE A 1 156 ? 31.508 2.064 -14.034 1.00 79.75 156 ILE A O 1
ATOM 1173 N N . GLY A 1 157 ? 33.518 2.920 -14.549 1.00 79.25 157 GLY A N 1
ATOM 1174 C CA . GLY A 1 157 ? 33.303 4.169 -13.811 1.00 79.25 157 GLY A CA 1
ATOM 1175 C C . GLY A 1 157 ? 32.103 4.971 -14.326 1.00 79.25 157 GLY A C 1
ATOM 1176 O O . GLY A 1 157 ? 31.294 5.439 -13.530 1.00 79.25 157 GLY A O 1
ATOM 1177 N N . ALA A 1 158 ? 31.935 5.076 -15.650 1.00 84.19 158 ALA A N 1
ATOM 1178 C CA . ALA A 1 158 ? 30.789 5.768 -16.241 1.00 84.19 158 ALA A CA 1
ATOM 1179 C C . ALA A 1 158 ? 29.451 5.076 -15.922 1.00 84.19 158 ALA A C 1
ATOM 1181 O O . ALA A 1 158 ? 28.481 5.756 -15.594 1.00 84.19 158 ALA A O 1
ATOM 1182 N N . ALA A 1 159 ? 29.400 3.740 -15.963 1.00 88.19 159 ALA A N 1
ATOM 1183 C CA . ALA A 1 159 ? 28.185 2.986 -15.649 1.00 88.19 159 ALA A CA 1
ATOM 1184 C C . ALA A 1 159 ? 27.728 3.193 -14.195 1.00 88.19 159 ALA A C 1
ATOM 1186 O O . ALA A 1 159 ? 26.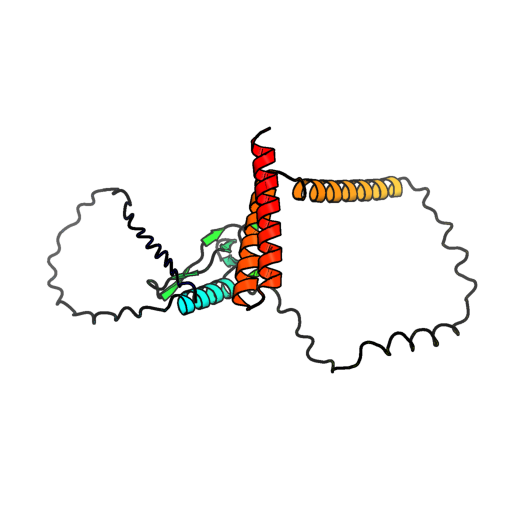543 3.408 -13.951 1.00 88.19 159 ALA A O 1
ATOM 1187 N N . ILE A 1 160 ? 28.667 3.202 -13.241 1.00 90.62 160 ILE A N 1
ATOM 1188 C CA . ILE A 1 160 ? 28.360 3.455 -11.825 1.00 90.62 160 ILE A CA 1
ATOM 1189 C C . ILE A 1 160 ? 27.801 4.871 -11.638 1.00 90.62 160 ILE A C 1
ATOM 1191 O O . ILE A 1 160 ? 26.791 5.043 -10.960 1.00 90.62 160 ILE A O 1
ATOM 1195 N N . VAL A 1 161 ? 28.402 5.883 -12.270 1.00 93.31 161 VAL A N 1
ATOM 1196 C CA . VAL A 1 161 ? 27.908 7.269 -12.182 1.00 93.31 161 VAL A CA 1
ATOM 1197 C C . VAL A 1 161 ? 26.495 7.395 -12.757 1.00 93.31 161 VAL A C 1
ATOM 1199 O O . VAL A 1 161 ? 25.644 8.027 -12.135 1.00 93.31 161 VAL A O 1
ATOM 1202 N N . ILE A 1 162 ? 26.215 6.762 -13.900 1.00 94.50 162 ILE A N 1
ATOM 1203 C CA . ILE A 1 162 ? 24.870 6.759 -14.495 1.00 94.50 162 ILE A CA 1
ATOM 1204 C C . ILE A 1 162 ? 23.865 6.083 -13.554 1.00 94.50 162 ILE A C 1
ATOM 1206 O O . ILE A 1 162 ? 22.801 6.646 -13.314 1.00 94.50 162 ILE A O 1
ATOM 1210 N N . LEU A 1 163 ? 24.210 4.931 -12.970 1.00 95.44 163 LEU A N 1
ATOM 1211 C CA . LEU A 1 163 ? 23.356 4.243 -11.997 1.00 95.44 163 LEU A CA 1
ATOM 1212 C C . LEU A 1 163 ? 23.027 5.151 -10.799 1.00 95.44 163 LEU A C 1
ATOM 1214 O O . LEU A 1 163 ? 21.865 5.273 -10.418 1.00 95.44 163 LEU A O 1
ATOM 1218 N N . PHE A 1 164 ? 24.028 5.842 -10.243 1.00 95.75 164 PHE A N 1
ATOM 1219 C CA . PHE A 1 164 ? 23.818 6.793 -9.147 1.00 95.75 164 PHE A CA 1
ATOM 1220 C C . PHE A 1 164 ? 22.890 7.945 -9.544 1.00 95.75 164 PHE A C 1
ATOM 1222 O O . PHE A 1 164 ? 21.994 8.293 -8.777 1.00 95.75 164 PHE A O 1
ATOM 1229 N N . LEU A 1 165 ? 23.053 8.510 -10.743 1.00 95.62 165 LEU A N 1
ATOM 1230 C CA . LEU A 1 165 ? 22.163 9.562 -11.242 1.00 95.62 165 LEU A CA 1
ATOM 1231 C C . LEU A 1 165 ? 20.725 9.059 -11.430 1.00 95.62 165 LEU A C 1
ATOM 1233 O O . LEU A 1 165 ? 19.790 9.785 -11.099 1.00 95.62 165 LEU A O 1
ATOM 1237 N N . VAL A 1 166 ? 20.535 7.819 -11.893 1.00 96.25 166 VAL A N 1
ATOM 1238 C CA . VAL A 1 166 ? 19.208 7.191 -12.005 1.00 96.25 166 VAL A CA 1
ATOM 1239 C C . VAL A 1 166 ? 18.573 6.993 -10.631 1.00 96.25 166 VAL A C 1
ATOM 1241 O O . VAL A 1 166 ? 17.394 7.302 -10.468 1.00 96.25 166 VAL A O 1
ATOM 1244 N N . ILE A 1 167 ? 19.330 6.547 -9.624 1.00 95.50 167 ILE A N 1
ATOM 1245 C CA . ILE A 1 167 ? 18.820 6.387 -8.252 1.00 95.50 167 ILE A CA 1
ATOM 1246 C C . ILE A 1 167 ? 18.420 7.748 -7.670 1.00 95.50 167 ILE A C 1
ATOM 1248 O O . ILE A 1 167 ? 17.308 7.896 -7.166 1.00 95.50 167 ILE A O 1
ATOM 1252 N N . ILE A 1 168 ? 19.283 8.763 -7.789 1.00 95.06 168 ILE A N 1
ATOM 1253 C CA . ILE A 1 168 ? 18.998 10.121 -7.298 1.00 95.06 168 ILE A CA 1
ATOM 1254 C C . ILE A 1 168 ? 17.780 10.708 -8.020 1.00 95.06 168 ILE A C 1
ATOM 1256 O O . ILE A 1 168 ? 16.895 11.259 -7.368 1.00 95.06 168 ILE A O 1
ATOM 1260 N N . GLY A 1 169 ? 17.703 10.556 -9.345 1.00 95.00 169 GLY A N 1
ATOM 1261 C CA . GLY A 1 169 ? 16.570 11.008 -10.150 1.00 95.00 169 GLY A CA 1
ATOM 1262 C C . GLY A 1 169 ? 15.266 10.318 -9.754 1.00 95.00 169 GLY A C 1
ATOM 1263 O O . GLY A 1 169 ? 14.255 10.991 -9.577 1.00 95.00 169 GLY A O 1
ATOM 1264 N N . SER A 1 170 ? 15.305 9.002 -9.530 1.00 91.62 170 SER A N 1
ATOM 1265 C CA . SER A 1 170 ? 14.163 8.216 -9.046 1.00 91.62 170 SER A CA 1
ATOM 1266 C C . SER A 1 170 ? 13.687 8.712 -7.682 1.00 91.62 170 SER A C 1
ATOM 1268 O O . SER A 1 170 ? 12.514 9.036 -7.522 1.00 91.62 170 SER A O 1
ATOM 1270 N N . VAL A 1 171 ? 14.594 8.837 -6.706 1.00 92.31 171 VAL A N 1
ATOM 1271 C CA . VAL A 1 171 ? 14.256 9.323 -5.358 1.00 92.31 171 VAL A CA 1
ATOM 1272 C C . VAL A 1 171 ? 13.694 10.739 -5.422 1.00 92.31 171 VAL A C 1
ATOM 1274 O O . VAL A 1 171 ? 12.675 11.014 -4.797 1.00 92.31 171 VAL A O 1
ATOM 1277 N N . TRP A 1 172 ? 14.305 11.629 -6.206 1.00 92.50 172 TRP A N 1
ATOM 1278 C CA . TRP A 1 172 ? 13.803 12.988 -6.390 1.00 92.50 172 TRP A CA 1
ATOM 1279 C C . TRP A 1 172 ? 12.416 13.007 -7.041 1.00 92.50 172 TRP A C 1
ATOM 1281 O O . TRP A 1 172 ? 11.559 13.777 -6.621 1.00 92.50 172 TRP A O 1
ATOM 1291 N N . PHE A 1 173 ? 12.166 12.133 -8.019 1.00 84.94 173 PHE A N 1
ATOM 1292 C CA . PHE A 1 173 ? 10.870 12.013 -8.682 1.00 84.94 173 PHE A CA 1
ATOM 1293 C C . PHE A 1 173 ? 9.779 11.511 -7.727 1.00 84.94 173 PHE A C 1
ATOM 1295 O O . PHE A 1 173 ? 8.713 12.119 -7.652 1.00 84.94 173 PHE A O 1
ATOM 1302 N N . TYR A 1 174 ? 10.058 10.474 -6.930 1.00 78.38 174 TYR A N 1
ATOM 1303 C CA . TYR A 1 174 ? 9.124 9.970 -5.914 1.00 78.38 174 TYR A CA 1
ATOM 1304 C C . TYR A 1 174 ? 8.900 10.957 -4.767 1.00 78.38 174 TYR A C 1
ATOM 1306 O O . TYR A 1 174 ? 7.810 11.024 -4.194 1.00 78.38 174 TYR A O 1
ATOM 1314 N N . ASN A 1 175 ? 9.922 11.747 -4.438 1.00 81.56 175 ASN A N 1
ATOM 1315 C CA . ASN A 1 175 ? 9.837 12.756 -3.393 1.00 81.56 175 ASN A CA 1
ATOM 1316 C C . ASN A 1 175 ? 9.405 14.128 -3.923 1.00 81.56 175 ASN A C 1
ATOM 1318 O O . ASN A 1 175 ? 9.378 15.091 -3.160 1.00 81.56 175 ASN A O 1
ATOM 1322 N N . ARG A 1 176 ? 9.048 14.233 -5.211 1.00 83.06 176 ARG A N 1
ATOM 1323 C CA . ARG A 1 176 ? 8.538 15.472 -5.784 1.00 83.06 176 ARG A CA 1
ATOM 1324 C C . ARG A 1 176 ? 7.228 15.815 -5.086 1.00 83.06 176 ARG A C 1
ATOM 1326 O O . ARG A 1 176 ? 6.290 15.014 -5.036 1.00 83.06 176 ARG A O 1
ATOM 1333 N N . ASP A 1 177 ? 7.170 17.022 -4.539 1.00 81.94 177 ASP A N 1
ATOM 1334 C CA . ASP A 1 177 ? 5.997 17.491 -3.819 1.00 81.94 177 ASP A CA 1
ATOM 1335 C C . ASP A 1 177 ? 4.906 17.913 -4.817 1.00 81.94 177 ASP A C 1
ATOM 1337 O O . ASP A 1 177 ? 4.703 19.098 -5.089 1.00 81.94 177 ASP A O 1
ATOM 1341 N N . THR A 1 178 ? 4.209 16.940 -5.398 1.00 90.06 178 THR A N 1
ATOM 1342 C CA . THR A 1 178 ? 2.976 17.180 -6.154 1.00 90.06 178 THR A CA 1
ATOM 1343 C C . THR A 1 178 ? 1.796 17.330 -5.195 1.00 90.06 178 THR A C 1
ATOM 1345 O O . THR A 1 178 ? 1.812 16.786 -4.091 1.00 90.06 178 THR A O 1
ATOM 1348 N N . GLU A 1 179 ? 0.756 18.052 -5.615 1.00 92.81 179 GLU A N 1
ATOM 1349 C CA . GLU A 1 179 ? -0.495 18.184 -4.852 1.00 92.81 179 GLU A CA 1
ATOM 1350 C C . GLU A 1 179 ? -1.066 16.809 -4.464 1.00 92.81 179 GLU A C 1
ATOM 1352 O O . GLU A 1 179 ? -1.395 16.561 -3.305 1.00 92.81 179 GLU A O 1
ATOM 1357 N N . TYR A 1 180 ? -1.085 15.878 -5.421 1.00 90.25 180 TYR A N 1
ATOM 1358 C CA . TYR A 1 180 ? -1.522 14.501 -5.206 1.00 90.25 180 TYR A CA 1
ATOM 1359 C C . TYR A 1 180 ? -0.707 13.778 -4.119 1.00 90.25 180 TYR A C 1
ATOM 1361 O O . TYR A 1 180 ? -1.272 13.092 -3.265 1.00 90.25 180 TYR A O 1
ATOM 1369 N N . ASN A 1 181 ? 0.620 13.948 -4.120 1.00 91.25 181 ASN A N 1
ATOM 1370 C CA . ASN A 1 181 ? 1.498 13.335 -3.124 1.00 91.25 181 ASN A CA 1
ATOM 1371 C C . ASN A 1 181 ? 1.255 13.925 -1.725 1.00 91.25 181 ASN A C 1
ATOM 1373 O O . ASN A 1 181 ? 1.212 13.187 -0.740 1.00 91.25 181 ASN A O 1
ATOM 1377 N N . ASP A 1 182 ? 1.025 15.238 -1.629 1.00 93.75 182 ASP A N 1
ATOM 1378 C CA . ASP A 1 182 ? 0.704 15.895 -0.359 1.00 93.75 182 ASP A CA 1
ATOM 1379 C C . ASP A 1 182 ? -0.639 15.405 0.215 1.00 93.75 182 ASP A C 1
ATOM 1381 O O . ASP A 1 182 ? -0.716 15.103 1.410 1.00 93.75 182 ASP A O 1
ATOM 1385 N N . TYR A 1 183 ? -1.671 15.208 -0.615 1.00 95.12 183 TYR A N 1
ATOM 1386 C CA . TYR A 1 183 ? -2.930 14.589 -0.169 1.00 95.12 183 TYR A CA 1
ATOM 1387 C C . TYR A 1 183 ? -2.745 13.144 0.314 1.00 95.12 183 TYR A C 1
ATOM 1389 O O . TYR A 1 183 ? -3.320 12.753 1.336 1.00 95.12 183 TYR A O 1
ATOM 1397 N N . HIS A 1 184 ? -1.913 12.352 -0.368 1.00 92.56 184 HIS A N 1
ATOM 1398 C CA . HIS A 1 184 ? -1.579 10.991 0.069 1.00 92.56 184 HIS A CA 1
ATOM 1399 C C . HIS A 1 184 ? -0.861 10.974 1.417 1.00 92.56 184 HIS A C 1
ATOM 1401 O O . HIS A 1 184 ? -1.249 10.219 2.314 1.00 92.56 184 HIS A O 1
ATOM 1407 N N . LYS A 1 185 ? 0.147 11.836 1.595 1.00 93.88 185 LYS A N 1
ATOM 1408 C CA . LYS A 1 185 ? 0.859 11.992 2.873 1.00 93.88 185 LYS A CA 1
ATOM 1409 C C . LYS A 1 185 ? -0.111 12.407 3.983 1.00 93.88 185 LYS A C 1
ATOM 1411 O O . LYS A 1 185 ? -0.102 11.793 5.050 1.00 93.88 185 LYS A O 1
ATOM 1416 N N . ALA A 1 186 ? -1.004 13.364 3.719 1.00 96.75 186 ALA A N 1
ATOM 1417 C CA . ALA A 1 186 ? -2.028 13.779 4.675 1.00 96.75 186 ALA A CA 1
ATOM 1418 C C . ALA A 1 186 ? -2.935 12.619 5.116 1.00 96.75 186 ALA A C 1
ATOM 1420 O O . ALA A 1 186 ? -3.197 12.463 6.309 1.00 96.75 186 ALA A O 1
ATOM 1421 N N . ARG A 1 187 ? -3.388 11.780 4.175 1.00 96.25 187 ARG A N 1
ATOM 1422 C CA . ARG A 1 187 ? -4.239 10.620 4.479 1.00 96.25 187 ARG A CA 1
ATOM 1423 C C . ARG A 1 187 ? -3.520 9.595 5.358 1.00 96.25 187 ARG A C 1
ATOM 1425 O O . ARG A 1 187 ? -4.116 9.106 6.314 1.00 96.25 187 ARG A O 1
ATOM 1432 N N . ARG A 1 188 ? -2.244 9.303 5.078 1.00 95.62 188 ARG A N 1
ATOM 1433 C CA . ARG A 1 188 ? -1.439 8.387 5.910 1.00 95.62 188 ARG A CA 1
ATOM 1434 C C . ARG A 1 188 ? -1.281 8.908 7.338 1.00 95.62 188 ARG A C 1
ATOM 1436 O O . ARG A 1 188 ? -1.466 8.143 8.277 1.00 95.62 188 ARG A O 1
ATOM 1443 N N . PHE A 1 189 ? -0.993 10.201 7.509 1.00 97.50 189 PHE A N 1
ATOM 1444 C CA . PHE A 1 189 ? -0.888 10.796 8.845 1.00 97.50 189 PHE A CA 1
ATOM 1445 C C . PHE A 1 189 ? -2.224 10.830 9.587 1.00 97.50 189 PHE A C 1
ATOM 1447 O O . PHE A 1 189 ? -2.230 10.640 10.796 1.00 97.50 189 PHE A O 1
ATOM 1454 N N . HIS A 1 190 ? -3.345 11.014 8.888 1.00 97.56 190 HIS A N 1
ATOM 1455 C CA . HIS A 1 190 ? -4.667 10.925 9.507 1.00 97.56 190 HIS A CA 1
ATOM 1456 C C . HIS A 1 190 ? -4.933 9.524 10.069 1.00 97.56 190 HIS A C 1
ATOM 1458 O O . HIS A 1 190 ? -5.305 9.396 11.229 1.00 97.56 190 HIS A O 1
ATOM 1464 N N . LYS A 1 191 ? -4.645 8.476 9.285 1.00 97.00 191 LYS A N 1
ATOM 1465 C CA . LYS A 1 191 ? -4.786 7.086 9.739 1.00 97.00 191 LYS A CA 1
ATOM 1466 C C . LYS A 1 191 ? -3.868 6.777 10.931 1.00 97.00 191 LYS A C 1
ATOM 1468 O O . LYS A 1 191 ? -4.315 6.228 11.927 1.00 97.00 191 LYS A O 1
ATOM 1473 N N . ALA A 1 192 ? -2.608 7.215 10.879 1.00 96.94 192 ALA A N 1
ATOM 1474 C CA . ALA A 1 192 ? -1.683 7.068 12.006 1.00 96.94 192 ALA A CA 1
ATOM 1475 C C . ALA A 1 192 ? -2.146 7.837 13.262 1.00 96.94 192 ALA A C 1
ATOM 1477 O O . ALA A 1 192 ? -1.841 7.442 14.387 1.00 96.94 192 ALA A O 1
ATOM 1478 N N . ALA A 1 193 ? -2.871 8.947 13.088 1.00 97.81 193 ALA A N 1
ATOM 1479 C CA . ALA A 1 193 ? -3.464 9.688 14.195 1.00 97.81 193 ALA A CA 1
ATOM 1480 C C . ALA A 1 193 ? -4.621 8.920 14.848 1.00 97.81 193 ALA A C 1
ATOM 1482 O O . ALA A 1 193 ? -4.712 8.917 16.075 1.00 97.81 193 ALA A O 1
ATOM 1483 N N . GLU A 1 194 ? -5.468 8.272 14.044 1.00 96.69 194 GLU A N 1
ATOM 1484 C CA . GLU A 1 194 ? -6.552 7.395 14.506 1.00 96.69 194 GLU A CA 1
ATOM 1485 C C . GLU A 1 194 ? -5.989 6.203 15.286 1.00 96.69 194 GLU A C 1
ATOM 1487 O O . GLU A 1 194 ? -6.346 6.023 16.447 1.00 96.69 194 GLU A O 1
ATOM 1492 N N . GLU A 1 195 ? -5.010 5.488 14.723 1.00 96.50 195 GLU A N 1
ATOM 1493 C CA . GLU A 1 195 ? -4.329 4.369 15.395 1.00 96.50 195 GLU A CA 1
ATOM 1494 C C . GLU A 1 195 ? -3.693 4.818 16.727 1.00 96.50 195 GLU A C 1
ATOM 1496 O O . GLU A 1 195 ? -3.848 4.178 17.769 1.00 96.50 195 GLU A O 1
ATOM 1501 N N . ALA A 1 196 ? -3.021 5.975 16.749 1.00 97.44 196 ALA A N 1
ATOM 1502 C CA . ALA A 1 196 ? -2.452 6.520 17.983 1.00 97.44 196 ALA A CA 1
ATOM 1503 C C . ALA A 1 196 ? -3.523 6.888 19.029 1.00 97.44 196 ALA A C 1
ATOM 1505 O O . ALA A 1 196 ? -3.250 6.829 20.233 1.00 97.44 196 ALA A O 1
ATOM 1506 N N . TYR A 1 197 ? -4.719 7.287 18.592 1.00 96.75 197 TYR A N 1
ATOM 1507 C CA . TYR A 1 197 ? -5.843 7.580 19.477 1.00 96.75 197 TYR A CA 1
ATOM 1508 C C . TYR A 1 197 ? -6.437 6.292 20.060 1.00 96.75 197 TYR A C 1
ATOM 1510 O O . TYR A 1 197 ? -6.637 6.222 21.273 1.00 96.75 197 TYR A O 1
ATOM 1518 N N . GLU A 1 198 ? -6.623 5.260 19.233 1.00 96.69 198 GLU A N 1
ATOM 1519 C CA . GLU A 1 198 ? -7.075 3.924 19.653 1.00 96.69 198 GLU A CA 1
ATOM 1520 C C . GLU A 1 198 ? -6.136 3.301 20.697 1.00 96.69 198 GLU A C 1
ATOM 1522 O O . GLU A 1 198 ? -6.585 2.703 21.675 1.00 96.69 198 GLU A O 1
ATOM 1527 N N . HIS A 1 199 ? -4.828 3.531 20.567 1.00 97.62 199 HIS A N 1
ATOM 1528 C CA . HIS A 1 199 ? -3.823 3.102 21.544 1.00 97.62 199 HIS A CA 1
ATOM 1529 C C . HIS A 1 199 ? -3.699 4.013 22.784 1.00 97.62 199 HIS A C 1
ATOM 1531 O O . HIS A 1 199 ? -2.691 3.956 23.492 1.00 97.62 199 HIS A O 1
ATOM 1537 N N . ASN A 1 200 ? -4.697 4.856 23.078 1.00 96.50 200 ASN A N 1
ATOM 1538 C CA . ASN A 1 200 ? -4.712 5.779 24.222 1.00 96.50 200 ASN A CA 1
ATOM 1539 C C . ASN A 1 200 ? -3.485 6.711 24.292 1.00 96.50 200 ASN A C 1
ATOM 1541 O O . ASN A 1 200 ? -3.044 7.104 25.377 1.00 96.50 200 ASN A O 1
ATOM 1545 N N . ASN A 1 201 ? -2.933 7.113 23.141 1.00 98.06 201 ASN A N 1
ATOM 1546 C CA . ASN A 1 201 ? -1.810 8.047 23.064 1.00 98.06 201 ASN A CA 1
ATOM 1547 C C . ASN A 1 201 ? -2.234 9.397 22.446 1.00 98.06 201 ASN A C 1
ATOM 1549 O O . ASN A 1 201 ? -1.840 9.743 21.325 1.00 98.06 201 ASN A O 1
ATOM 1553 N N . PRO A 1 202 ? -3.003 10.228 23.179 1.00 96.75 202 PRO A N 1
ATOM 1554 C CA . PRO A 1 202 ? -3.604 11.446 22.633 1.00 96.75 202 PRO A CA 1
ATOM 1555 C C . PRO A 1 202 ? -2.570 12.514 22.253 1.00 96.75 202 PRO A C 1
ATOM 1557 O O . PRO A 1 202 ? -2.811 13.331 21.363 1.00 96.75 202 PRO A O 1
ATOM 1560 N N . ARG A 1 203 ? -1.394 12.519 22.900 1.00 97.44 203 ARG A N 1
ATOM 1561 C CA . ARG A 1 203 ? -0.300 13.439 22.545 1.00 97.44 203 ARG A CA 1
ATOM 1562 C C . ARG A 1 203 ? 0.250 13.126 21.156 1.00 97.44 203 ARG A C 1
ATOM 1564 O O . ARG A 1 203 ? 0.489 14.051 20.379 1.00 97.44 203 ARG A O 1
ATOM 1571 N N . LEU A 1 204 ? 0.437 11.842 20.850 1.00 97.12 204 LEU A N 1
ATOM 1572 C CA . LEU A 1 204 ? 0.925 11.396 19.551 1.00 97.12 204 LEU A CA 1
ATOM 1573 C C . LEU A 1 204 ? -0.139 11.595 18.465 1.00 97.12 204 LEU A C 1
ATOM 1575 O O . LEU A 1 204 ? 0.169 12.178 17.427 1.00 97.12 204 LEU A O 1
ATOM 1579 N N . ALA A 1 205 ? -1.394 11.235 18.751 1.00 97.62 205 ALA A N 1
ATOM 1580 C CA . ALA A 1 205 ? -2.522 11.473 17.851 1.00 97.62 205 ALA A CA 1
ATOM 1581 C C . ALA A 1 205 ? -2.624 12.955 17.449 1.00 97.62 205 ALA A C 1
ATOM 1583 O O . ALA A 1 205 ? -2.647 13.286 16.264 1.00 97.62 205 ALA A O 1
ATOM 1584 N N . LYS A 1 206 ? -2.558 13.877 18.424 1.00 98.12 206 LYS A N 1
ATOM 1585 C CA . LYS A 1 206 ? -2.569 15.328 18.162 1.00 98.12 206 LYS A CA 1
ATOM 1586 C C . LYS A 1 206 ? -1.418 15.776 17.254 1.00 98.12 206 LYS A C 1
ATOM 1588 O O . LYS A 1 206 ? -1.609 16.647 16.405 1.00 98.12 206 LYS A O 1
ATOM 1593 N N . LYS A 1 207 ? -0.223 15.199 17.421 1.00 97.94 207 LYS A N 1
ATOM 1594 C CA . LYS A 1 207 ? 0.936 15.501 16.568 1.00 97.94 207 LYS A CA 1
ATOM 1595 C C . LYS A 1 207 ? 0.686 15.058 15.123 1.00 97.94 207 LYS A C 1
ATOM 1597 O O . LYS A 1 207 ? 0.993 15.819 14.207 1.00 97.94 207 LYS A O 1
ATOM 1602 N N . TYR A 1 208 ? 0.115 13.873 14.921 1.00 98.19 208 TYR A N 1
ATOM 1603 C CA . TYR A 1 208 ? -0.192 13.363 13.586 1.00 98.19 208 TYR A CA 1
ATOM 1604 C C . TYR A 1 208 ? -1.334 14.115 12.901 1.00 98.19 208 TYR A C 1
ATOM 1606 O O . TYR A 1 208 ? -1.189 14.450 11.727 1.00 98.19 208 TYR A O 1
ATOM 1614 N N . TYR A 1 209 ? -2.395 14.489 13.623 1.00 98.19 209 TYR A N 1
ATOM 1615 C CA . TYR A 1 209 ? -3.445 15.354 13.069 1.00 98.19 209 TYR A CA 1
ATOM 1616 C C . TYR A 1 209 ? -2.886 16.692 12.580 1.00 98.19 209 TYR A C 1
ATOM 1618 O O . TYR A 1 209 ? -3.172 17.103 11.457 1.00 98.19 209 TYR A O 1
ATOM 1626 N N . LYS A 1 210 ? -2.012 17.331 13.371 1.00 98.06 210 LYS A N 1
ATOM 1627 C CA . LYS A 1 210 ? -1.367 18.589 12.972 1.00 98.06 210 LYS A CA 1
ATOM 1628 C C . LYS A 1 210 ? -0.541 18.433 11.689 1.00 98.06 210 LYS A C 1
ATOM 1630 O O . LYS A 1 210 ? -0.618 19.280 10.805 1.00 98.06 210 LYS A O 1
ATOM 1635 N N . LEU A 1 211 ? 0.233 17.351 11.577 1.00 97.56 211 LEU A N 1
ATOM 1636 C CA . LEU A 1 211 ? 0.995 17.056 10.359 1.00 97.56 211 LEU A CA 1
ATOM 1637 C C . LEU A 1 211 ? 0.061 16.821 9.164 1.00 97.56 211 LEU A C 1
ATOM 1639 O O . LEU A 1 211 ? 0.301 17.365 8.089 1.00 97.56 211 LEU A O 1
ATOM 1643 N N . ALA A 1 212 ? -1.019 16.058 9.346 1.00 97.56 212 ALA A N 1
ATOM 1644 C CA . ALA A 1 212 ? -1.999 15.802 8.294 1.00 97.56 212 ALA A CA 1
ATOM 1645 C C . ALA A 1 212 ? -2.629 17.103 7.762 1.00 97.56 212 ALA A C 1
ATOM 1647 O O . ALA A 1 212 ? -2.734 17.278 6.546 1.00 97.56 212 ALA A O 1
ATOM 1648 N N . GLU A 1 213 ? -2.997 18.034 8.647 1.00 97.25 213 GLU A N 1
ATOM 1649 C CA . GLU A 1 213 ? -3.511 19.357 8.266 1.00 97.25 213 GLU A CA 1
ATOM 1650 C C . GLU A 1 213 ? -2.476 20.198 7.516 1.00 97.25 213 GLU A C 1
ATOM 1652 O O . GLU A 1 213 ? -2.814 20.827 6.515 1.00 97.25 213 GLU A O 1
ATOM 1657 N N . GLU A 1 214 ? -1.211 20.172 7.938 1.00 97.44 214 GLU A N 1
ATOM 1658 C CA . GLU A 1 214 ? -0.131 20.890 7.255 1.00 97.44 214 GLU A CA 1
ATOM 1659 C C . GLU A 1 214 ? 0.054 20.401 5.808 1.00 97.44 214 GLU A C 1
ATOM 1661 O O . GLU A 1 214 ? 0.209 21.207 4.886 1.00 97.44 214 GLU A O 1
ATOM 1666 N N . PHE A 1 215 ? -0.017 19.086 5.578 1.00 96.44 215 PHE A N 1
ATOM 1667 C CA . PHE A 1 215 ? 0.014 18.518 4.226 1.00 96.44 215 PHE A CA 1
ATOM 1668 C C . PHE A 1 215 ? -1.235 18.884 3.410 1.00 96.44 215 PHE A C 1
ATOM 1670 O O . PHE A 1 215 ? -1.093 19.278 2.253 1.00 96.44 215 PHE A O 1
ATOM 1677 N N . ARG A 1 216 ? -2.443 18.844 4.000 1.00 96.81 216 ARG A N 1
ATOM 1678 C CA . ARG A 1 216 ? -3.672 19.311 3.320 1.00 96.81 216 ARG A CA 1
ATOM 1679 C C . ARG A 1 216 ? -3.575 20.786 2.930 1.00 96.81 216 ARG A C 1
ATOM 1681 O O . ARG A 1 216 ? -3.955 21.148 1.820 1.00 96.81 216 ARG A O 1
ATOM 1688 N N . GLY A 1 217 ? -3.043 21.625 3.818 1.00 96.25 217 GLY A N 1
ATOM 1689 C CA . GLY A 1 217 ? -2.839 23.050 3.572 1.00 96.25 217 GLY A CA 1
ATOM 1690 C C . GLY A 1 217 ? -1.864 23.307 2.424 1.00 96.25 217 GLY A C 1
ATOM 1691 O O . GLY A 1 217 ? -2.160 24.116 1.546 1.00 96.25 217 GLY A O 1
ATOM 1692 N N . ARG A 1 218 ? -0.738 22.583 2.381 1.00 95.62 218 ARG A N 1
ATOM 1693 C CA . ARG A 1 218 ? 0.222 22.664 1.266 1.00 95.62 218 ARG A CA 1
ATOM 1694 C C . ARG A 1 218 ? -0.373 22.197 -0.059 1.00 95.62 218 ARG A C 1
ATOM 1696 O O . ARG A 1 218 ? -0.182 22.879 -1.064 1.00 95.62 218 ARG A O 1
ATOM 1703 N N . ALA A 1 219 ? -1.122 21.095 -0.054 1.00 95.44 219 ALA A N 1
ATOM 1704 C CA . ALA A 1 219 ? -1.814 20.606 -1.244 1.00 95.44 219 ALA A CA 1
ATOM 1705 C C . ALA A 1 219 ? -2.799 21.659 -1.784 1.00 95.44 219 ALA A C 1
ATOM 1707 O O . ALA A 1 219 ? -2.722 22.045 -2.948 1.00 95.44 219 ALA A O 1
ATOM 1708 N N . ALA A 1 220 ? -3.628 22.230 -0.904 1.00 95.50 220 ALA A N 1
ATOM 1709 C CA . ALA A 1 220 ? -4.605 23.256 -1.266 1.00 95.50 220 ALA A CA 1
ATOM 1710 C C . ALA A 1 220 ? -3.976 24.567 -1.777 1.00 95.50 220 ALA A C 1
ATOM 1712 O O . ALA A 1 220 ? -4.602 25.280 -2.558 1.00 95.50 220 ALA A O 1
ATOM 1713 N N . GLN A 1 221 ? -2.763 24.919 -1.335 1.00 95.81 221 GLN A N 1
ATOM 1714 C CA . GLN A 1 221 ? -2.034 26.074 -1.873 1.00 95.81 221 GLN A CA 1
ATOM 1715 C C . GLN A 1 221 ? -1.528 25.818 -3.295 1.00 95.81 221 GLN A C 1
ATOM 1717 O O . GLN A 1 221 ? -1.571 26.727 -4.120 1.00 95.81 221 GLN A O 1
ATOM 1722 N N . LYS A 1 222 ? -1.083 24.592 -3.589 1.00 92.06 222 LYS A N 1
ATOM 1723 C CA . LYS A 1 222 ? -0.577 24.213 -4.916 1.00 92.06 222 LYS A CA 1
ATOM 1724 C C . LYS A 1 222 ? -1.677 24.120 -5.965 1.00 92.06 222 LYS A C 1
ATOM 1726 O O . LYS A 1 222 ? -1.442 24.551 -7.081 1.00 92.06 222 LYS A O 1
ATOM 1731 N N . GLY A 1 223 ? -2.871 23.655 -5.594 1.00 86.50 223 GLY A N 1
ATOM 1732 C CA . GLY A 1 223 ? -4.016 23.583 -6.511 1.00 86.50 223 GLY A CA 1
ATOM 1733 C C . GLY A 1 223 ? -4.588 24.945 -6.946 1.00 86.50 223 GLY A C 1
ATOM 1734 O O . GLY A 1 223 ? -5.510 24.989 -7.753 1.00 86.50 223 GLY A O 1
ATOM 1735 N N . LYS A 1 224 ? -4.082 26.066 -6.407 1.00 86.56 224 LYS A N 1
ATOM 1736 C CA . LYS A 1 224 ? -4.520 27.433 -6.756 1.00 86.56 224 LYS A CA 1
ATOM 1737 C C . LYS A 1 224 ? -3.600 28.159 -7.746 1.00 86.56 224 LYS A C 1
ATOM 1739 O O . LYS A 1 224 ? -3.951 29.272 -8.139 1.00 86.56 224 LYS A O 1
ATOM 1744 N N . GLY A 1 225 ? -2.432 27.599 -8.068 1.00 73.19 225 GLY A N 1
ATOM 1745 C CA . GLY A 1 225 ? -1.428 28.204 -8.955 1.00 73.19 225 GLY A CA 1
ATOM 1746 C C . GLY A 1 225 ? -1.391 27.529 -10.311 1.00 73.19 225 GLY A C 1
ATOM 1747 O O . GLY A 1 225 ? -1.295 28.270 -11.311 1.00 73.19 225 GLY A O 1
#

Foldseek 3Di:
DDDDDDDDDPDDPPPDDPDDDDDDDDDDDDDDPDPDPPPPDPPPPLPDDDPVVQVVQQLVQLAEQFQDADPVRWGWAPWGQDSVVRGIDTDTHHSVRTDPVSYVVPPPPPPPPDDDPDDPPPPVPPVVPPPPPDDDDPPPPPPVPPPDPDPVVVVVVVVVVVVVVVVVVVVCVLVPLALVVLQVQLVVLQVVLVVCVVVVNNVSSVVSNVSSVVSNVVSVVRVVD

Sequence (225 aa):
MYAEEEARAVLLFNINDNSSPEDTDNATGEAIAGNTPAVETPAEEIVKLSRADLARLSDDCALRFECEKRDDGLYRFGCYYDAEAGGCRCFAGSLEDCDISRSSLKEPAATEEGNASGNVTDIVGAVSAELEEARAPSYMRRVTAMVIRGPAVKRIGAAIVILFLVIIGSVWFYNRDTEYNDYHKARRFHKAAEEAYEHNNPRLAKKYYKLAEEFRGRAAQKGKG

Secondary structure (DSSP, 8-state):
-------------------PPP----------------------------HHHHHHHHHHHHHHHTTPBPTTS-EEEEEEEETTTTEEEEEEE-GGGS-GGGSTTS-------------TTSTTTTTTSSSS-S---TTTTSSTT-----HHHHHHHHHHHHHHHHHHHHHHHHT---HHHHHHHHHHHHHHHHHHHHTT-HHHHHHHHHHHHHHHHHHHHHTT-

pLDDT: mean 75.05, std 21.74, range [38.75, 98.19]